Protein AF-A0A4Z1NFP9-F1 (afdb_monomer)

Radius of gyration: 49.6 Å; Cα contacts (8 Å, |Δi|>4): 115; chains: 1; bounding box: 66×111×112 Å

Organism: NCBI:txid86259

Sequence (232 aa):
MCGEHYIQNIVVATTMWGTIPSTSMEEALAREAELYTSKSFWGDMIKRGARYIRWDASSEDAQDIVEKCLTKSEAPPLAILLELTNGITQEETSAGQILTEQIRQRRESERAELEEEQEVNKALLIRKTDLEEQVNNAIMENQRQYEIARTAPPPTSYHERRQWEQGFGPVNVVDGYLQPVNFYPAQDERMRAQQVQVQSQNQGRHVLRRRRASGSDTGKKPWYEMTLRKWH

Mean predicted aligned error: 20.73 Å

Secondary structure (DSSP, 8-state):
---GGGGGG-EEEE--GGGS-GGGHHHHHHHHHHHHH-TTTTHHHHHTTPEEEE--S-HHHHHHHHHHHHT---PPPPHHHHHHHTT--TTTSHHHHHHHHHHHHHHHHHHHHHHHHHHHHHHHHHHHHHHHHHHHHHHHHHHHHHHHHHHSPPPSSHHHHHHHHHHT--EEEETTEEEE----HHHHHHHHHHHHHHHHHHHHHHHHHHHHHSSS---------S------

Nearest PDB structures (foldseek):
  3llu-assembly1_A  TM=4.961E-01  e=1.632E+00  Homo sapiens
  1lwd-assembly1_B  TM=4.368E-01  e=1.632E+00  Sus scrofa
  7pjn-assembly2_B  TM=4.303E-01  e=1.530E+00  Homo sapiens
  7pjn-assembly1_D-2  TM=4.748E-01  e=6.748E+00  Homo sapiens
  4xrx-assembly1_B  TM=4.722E-01  e=8.735E+00  Homo sapiens

Solvent-accessible surface area (backbone atoms only — not comparable to full-atom values): 13705 Å² total; per-residue (Å²): 104,51,52,76,88,44,36,50,76,40,73,49,72,49,67,68,61,85,75,58,54,81,93,47,44,67,60,52,51,52,50,50,51,46,38,57,64,32,65,91,56,40,15,51,45,40,76,57,48,20,42,79,47,82,40,76,82,55,73,67,59,55,50,53,52,49,51,65,54,60,72,53,82,74,74,71,77,39,43,57,57,51,38,46,74,72,69,43,52,71,63,72,25,80,60,26,41,57,53,47,49,55,54,48,54,51,53,50,51,54,48,51,52,51,53,51,52,51,53,52,50,52,55,50,49,54,54,48,52,56,49,51,51,52,51,52,52,51,51,52,52,51,52,51,53,50,53,51,62,70,71,51,77,79,63,88,45,71,67,53,39,56,51,41,56,75,74,69,43,59,65,44,76,59,96,87,40,86,39,73,57,86,83,54,75,79,57,49,54,56,50,51,49,50,50,52,52,52,48,49,53,50,49,50,53,52,51,55,54,47,55,68,63,72,72,67,81,90,82,81,85,85,67,87,69,80,83,87,82,70,92,126

Foldseek 3Di:
DQDLLQLLLAEAEDEDLVVDDPVCNVVVVVVVCCQCCPPVHCVVSVVSNYHYYYDYPDPVVVVVSVCVNVVCVPNDGGQQVVCVVVVHDNCRRPVNVVVVVVVVVVVVVVVVVVVVVVVVVVVVVVVVVVVVVVVVVVVVVVVVVVVCVVPDDQDPDPVSNVVCQVPPFDWDQDPNDTDGDDDDPVVVVVVVVVVVVVVVVVVVVVVVVVVVVPVDDDDDDDCPPDDDDDDD

Structure (mmCIF, N/CA/C/O backbone):
data_AF-A0A4Z1NFP9-F1
#
_entry.id   AF-A0A4Z1NFP9-F1
#
loop_
_atom_site.group_PDB
_atom_site.id
_atom_site.type_symbol
_atom_site.label_atom_id
_atom_site.label_alt_id
_atom_site.label_comp_id
_atom_site.label_asym_id
_atom_site.label_entity_id
_atom_site.label_seq_id
_atom_site.pdbx_PDB_ins_code
_atom_site.Cartn_x
_atom_site.Cartn_y
_atom_site.Cartn_z
_atom_site.occupancy
_atom_site.B_iso_or_equiv
_atom_site.auth_seq_id
_atom_site.auth_comp_id
_atom_site.auth_asym_id
_atom_site.auth_atom_id
_atom_site.pdbx_PDB_model_num
ATOM 1 N N . MET A 1 1 ? 0.296 -8.843 -14.924 1.00 55.94 1 MET A N 1
ATOM 2 C CA . MET A 1 1 ? -0.762 -8.468 -15.893 1.00 55.94 1 MET A CA 1
ATOM 3 C C . MET A 1 1 ? -0.551 -9.070 -17.281 1.00 55.94 1 MET A C 1
ATOM 5 O O . MET A 1 1 ? -1.492 -9.663 -17.787 1.00 55.94 1 MET A O 1
ATOM 9 N N . CYS A 1 2 ? 0.634 -8.963 -17.898 1.00 65.69 2 CYS A N 1
ATOM 10 C CA . CYS A 1 2 ? 0.847 -9.477 -19.264 1.00 65.69 2 CYS A CA 1
ATOM 11 C C . CYS A 1 2 ? 1.306 -10.949 -19.326 1.00 65.69 2 CYS A C 1
ATOM 13 O O . CYS A 1 2 ? 1.038 -11.614 -20.320 1.00 65.69 2 CYS A O 1
ATOM 15 N N . GLY A 1 3 ? 1.914 -11.464 -18.249 1.00 70.00 3 GLY A N 1
ATOM 16 C CA . GLY A 1 3 ? 2.526 -12.800 -18.191 1.00 70.00 3 GLY A CA 1
ATOM 17 C C . GLY A 1 3 ? 3.979 -12.800 -18.683 1.00 70.00 3 GLY A C 1
ATOM 18 O O . GLY A 1 3 ? 4.401 -11.883 -19.388 1.00 70.00 3 GLY A O 1
ATOM 19 N N . GLU A 1 4 ? 4.768 -13.797 -18.271 1.00 73.88 4 GLU A N 1
ATOM 20 C CA . GLU A 1 4 ? 6.207 -13.863 -18.591 1.00 73.88 4 GLU A CA 1
ATOM 21 C C . GLU A 1 4 ? 6.472 -14.059 -20.091 1.00 73.88 4 GLU A C 1
ATOM 23 O O . GLU A 1 4 ? 7.434 -13.523 -20.637 1.00 73.88 4 GLU A O 1
ATOM 28 N N . HIS A 1 5 ? 5.570 -14.755 -20.782 1.00 74.38 5 HIS A N 1
ATOM 29 C CA . HIS A 1 5 ? 5.615 -15.020 -22.223 1.00 74.38 5 HIS A CA 1
ATOM 30 C C . HIS A 1 5 ? 5.501 -13.755 -23.086 1.00 74.38 5 HIS A C 1
ATOM 32 O O . HIS A 1 5 ? 5.851 -13.779 -24.267 1.00 74.38 5 HIS A O 1
ATOM 38 N N . TYR A 1 6 ? 5.041 -12.642 -22.508 1.00 77.19 6 TYR A N 1
ATOM 39 C CA . TYR A 1 6 ? 4.951 -11.355 -23.193 1.00 77.19 6 TYR A CA 1
ATOM 40 C C . TYR A 1 6 ? 6.270 -10.565 -23.155 1.00 77.19 6 TYR A C 1
ATOM 42 O O . TYR A 1 6 ? 6.463 -9.661 -23.965 1.00 77.19 6 TYR A O 1
ATOM 50 N N . ILE A 1 7 ? 7.202 -10.905 -22.254 1.00 83.12 7 ILE A N 1
ATOM 51 C CA . ILE A 1 7 ? 8.432 -10.125 -22.024 1.00 83.12 7 ILE A CA 1
ATOM 52 C C . ILE A 1 7 ? 9.292 -10.025 -23.290 1.00 83.12 7 ILE A C 1
ATOM 54 O O . ILE A 1 7 ? 9.827 -8.961 -23.591 1.00 83.12 7 ILE A O 1
ATOM 58 N N . GLN A 1 8 ? 9.341 -11.085 -24.096 1.00 81.88 8 GLN A N 1
ATOM 59 C CA . GLN A 1 8 ? 10.043 -11.091 -25.382 1.00 81.88 8 GLN A CA 1
ATOM 60 C C . GLN A 1 8 ? 9.540 -10.029 -26.376 1.00 81.88 8 GLN A C 1
ATOM 62 O O . GLN A 1 8 ? 10.268 -9.643 -27.288 1.00 81.88 8 GLN A O 1
ATOM 67 N N . ASN A 1 9 ? 8.307 -9.540 -26.228 1.00 80.12 9 ASN A N 1
ATOM 68 C CA . ASN A 1 9 ? 7.719 -8.523 -27.104 1.00 80.12 9 ASN A CA 1
ATOM 69 C C . ASN A 1 9 ? 7.916 -7.096 -26.580 1.00 80.12 9 ASN A C 1
ATOM 71 O O . ASN A 1 9 ? 7.478 -6.145 -27.220 1.00 80.12 9 ASN A O 1
ATOM 75 N N . ILE A 1 10 ? 8.595 -6.933 -25.444 1.00 83.19 10 ILE A N 1
ATOM 76 C CA . ILE A 1 10 ? 8.872 -5.628 -24.854 1.00 83.19 10 ILE A CA 1
ATOM 77 C C . ILE A 1 10 ? 10.164 -5.059 -25.448 1.00 83.19 10 ILE A C 1
ATOM 79 O O . ILE A 1 10 ? 11.192 -5.737 -25.545 1.00 83.19 10 ILE A O 1
ATOM 83 N N . VAL A 1 11 ? 10.107 -3.784 -25.828 1.00 85.75 11 VAL A N 1
ATOM 84 C CA . VAL A 1 11 ? 11.278 -2.968 -26.156 1.00 85.75 11 VAL A CA 1
ATOM 85 C C . VAL A 1 11 ? 11.373 -1.862 -25.116 1.00 85.75 11 VAL A C 1
ATOM 87 O O . VAL A 1 11 ? 10.423 -1.109 -24.916 1.00 85.75 11 VAL A O 1
ATOM 90 N N . VAL A 1 12 ? 12.517 -1.782 -24.450 1.00 87.75 12 VAL A N 1
ATOM 91 C CA . VAL A 1 12 ? 12.848 -0.717 -23.510 1.00 87.75 12 VAL A CA 1
ATOM 92 C C . VAL A 1 12 ? 13.774 0.255 -24.223 1.00 87.75 12 VAL A C 1
ATOM 94 O O . VAL A 1 12 ? 14.877 -0.120 -24.621 1.00 87.75 12 VAL A O 1
ATOM 97 N N . ALA A 1 13 ? 13.310 1.489 -24.396 1.00 86.81 13 ALA A N 1
ATOM 98 C CA . ALA A 1 13 ? 14.066 2.546 -25.045 1.00 86.81 13 ALA A CA 1
ATOM 99 C C . ALA A 1 13 ? 14.469 3.619 -24.029 1.00 86.81 13 ALA A C 1
ATOM 101 O O . ALA A 1 13 ? 13.624 4.122 -23.290 1.00 86.81 13 ALA A O 1
ATOM 102 N N . THR A 1 14 ? 15.747 3.991 -24.009 1.00 88.31 14 THR A N 1
ATOM 103 C CA . THR A 1 14 ? 16.212 5.203 -23.319 1.00 88.31 14 THR A CA 1
ATOM 104 C C . THR A 1 14 ? 16.284 6.348 -24.317 1.00 88.31 14 THR A C 1
ATOM 106 O O . THR A 1 14 ? 16.795 6.186 -25.421 1.00 88.31 14 THR A O 1
ATOM 109 N N . THR A 1 15 ? 15.767 7.513 -23.942 1.00 85.75 15 THR A N 1
ATOM 110 C CA . THR A 1 15 ? 15.604 8.667 -24.836 1.00 85.75 15 THR A CA 1
ATOM 111 C C . THR A 1 1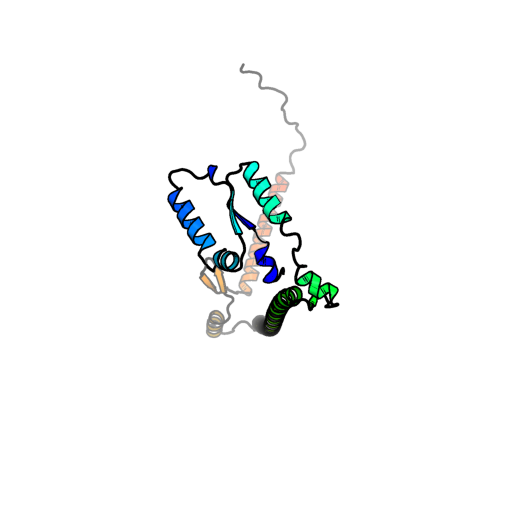5 ? 16.392 9.876 -24.329 1.00 85.75 15 THR A C 1
ATOM 113 O O . THR A 1 15 ? 16.909 9.852 -23.216 1.00 85.75 15 THR A O 1
ATOM 116 N N . MET A 1 16 ? 16.424 10.968 -25.102 1.00 83.12 16 MET A N 1
ATOM 117 C CA . MET A 1 16 ? 17.015 12.262 -24.697 1.00 83.12 16 MET A CA 1
ATOM 118 C C . MET A 1 16 ? 18.535 12.232 -24.454 1.00 83.12 16 MET A C 1
ATOM 120 O O . MET A 1 16 ? 19.088 13.092 -23.778 1.00 83.12 16 MET A O 1
ATOM 124 N N . TRP A 1 17 ? 19.252 11.294 -25.067 1.00 87.06 17 TRP A N 1
ATOM 125 C CA . TRP A 1 17 ? 20.712 11.206 -24.954 1.00 87.06 17 TRP A CA 1
ATOM 126 C C . TRP A 1 17 ? 21.447 12.453 -25.453 1.00 87.06 17 TRP A C 1
ATOM 128 O O . TRP A 1 17 ? 22.482 12.817 -24.905 1.00 87.06 17 TRP A O 1
ATOM 138 N N . GLY A 1 18 ? 20.871 13.155 -26.432 1.00 81.81 18 GLY A N 1
ATOM 139 C CA . GLY A 1 18 ? 21.394 14.428 -26.928 1.00 81.81 18 GLY A CA 1
ATOM 140 C C . GLY A 1 18 ? 21.241 15.609 -25.960 1.00 81.81 18 GLY A C 1
ATOM 141 O O . GLY A 1 18 ? 21.822 16.660 -26.211 1.00 81.81 18 GLY A O 1
ATOM 142 N N . THR A 1 19 ? 20.482 15.474 -24.863 1.00 84.81 19 THR A N 1
ATOM 143 C CA . THR A 1 19 ? 20.318 16.546 -23.861 1.00 84.81 19 THR A CA 1
ATOM 144 C C . THR A 1 19 ? 21.286 16.420 -22.686 1.00 84.81 19 THR A C 1
ATOM 146 O O . THR A 1 19 ? 21.251 17.249 -21.778 1.00 84.81 19 THR A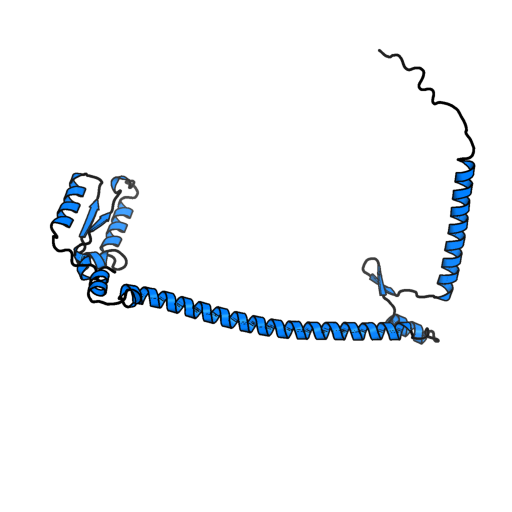 O 1
ATOM 149 N N . ILE A 1 20 ? 22.119 15.377 -22.661 1.00 86.31 20 ILE A N 1
ATOM 150 C CA . ILE A 1 20 ? 23.044 15.107 -21.560 1.00 86.31 20 ILE A CA 1
ATOM 151 C C . ILE A 1 20 ? 24.309 15.959 -21.753 1.00 86.31 20 ILE A C 1
ATOM 153 O O . ILE A 1 20 ? 24.968 15.840 -22.788 1.00 86.31 20 ILE A O 1
ATOM 157 N N . PRO A 1 21 ? 24.684 16.813 -20.782 1.00 88.88 21 PRO A N 1
ATOM 158 C CA . PRO A 1 21 ? 25.925 17.576 -20.860 1.00 88.88 21 PRO A CA 1
ATOM 159 C C . PRO A 1 21 ? 27.147 16.655 -20.919 1.00 88.88 21 PRO A C 1
ATOM 161 O O . PRO A 1 21 ? 27.220 15.671 -20.181 1.00 88.88 21 PRO A O 1
ATOM 164 N N . SER A 1 22 ? 28.163 17.015 -21.711 1.00 86.56 22 SER A N 1
ATOM 165 C CA . SER A 1 22 ? 29.394 16.217 -21.847 1.00 86.56 22 SER A CA 1
ATOM 166 C C . SER A 1 22 ? 30.109 15.968 -20.513 1.00 86.56 22 SER A C 1
ATOM 168 O O . SER A 1 22 ? 30.760 14.942 -20.348 1.00 86.56 22 SER A O 1
ATOM 170 N N . THR A 1 23 ? 29.952 16.872 -19.541 1.00 88.38 23 THR A N 1
ATOM 171 C CA . THR A 1 23 ? 30.501 16.754 -18.179 1.00 88.38 23 THR A CA 1
ATOM 172 C C . THR A 1 23 ? 29.868 15.635 -17.350 1.00 88.38 23 THR A C 1
ATOM 174 O O . THR A 1 23 ? 30.450 15.226 -16.353 1.00 88.38 23 THR A O 1
ATOM 177 N N . SER A 1 24 ? 28.688 15.150 -17.740 1.00 88.69 24 SER A N 1
ATOM 178 C CA . SER A 1 24 ? 27.906 14.137 -17.015 1.00 88.69 24 SER A CA 1
ATOM 179 C C . SER A 1 24 ? 27.677 12.867 -17.842 1.00 88.69 24 SER A C 1
ATOM 181 O O . SER A 1 24 ? 26.936 11.979 -17.425 1.00 88.69 24 SER A O 1
ATOM 183 N N . MET A 1 25 ? 28.316 12.761 -19.012 1.00 89.56 25 MET A N 1
ATOM 184 C CA . MET A 1 25 ? 28.139 11.629 -19.923 1.00 89.56 25 MET A CA 1
ATOM 185 C C . MET A 1 25 ? 28.615 10.308 -19.304 1.00 89.56 25 MET A C 1
ATOM 187 O O . MET A 1 25 ? 27.977 9.276 -19.481 1.00 89.56 25 MET A O 1
ATOM 191 N N . GLU A 1 26 ? 29.705 10.336 -18.535 1.00 91.75 26 GLU A N 1
ATOM 192 C CA . GLU A 1 26 ? 30.240 9.145 -17.866 1.00 91.75 26 GLU A CA 1
ATOM 193 C C . GLU A 1 26 ? 29.269 8.590 -16.809 1.00 91.75 26 GLU A C 1
ATOM 195 O O . GLU A 1 26 ? 29.013 7.388 -16.767 1.00 91.75 26 GLU A O 1
ATOM 200 N N . GLU A 1 27 ? 28.638 9.466 -16.021 1.00 91.50 27 GLU A N 1
ATOM 201 C CA . GLU A 1 27 ? 27.617 9.076 -15.041 1.00 91.50 27 GLU A CA 1
ATOM 202 C C . GLU A 1 27 ? 26.355 8.527 -15.724 1.00 91.50 27 GLU A C 1
ATOM 204 O O . GLU A 1 27 ? 25.760 7.553 -15.257 1.00 91.50 27 GLU A O 1
ATOM 209 N N . ALA A 1 28 ? 25.958 9.114 -16.857 1.00 89.00 28 ALA A N 1
ATOM 210 C CA . ALA A 1 28 ? 24.831 8.627 -17.645 1.00 89.00 28 ALA A CA 1
ATOM 211 C C . ALA A 1 28 ? 25.081 7.219 -18.212 1.00 89.00 28 ALA A C 1
ATOM 213 O O . ALA A 1 28 ? 24.194 6.369 -18.145 1.00 89.00 28 ALA A O 1
ATOM 214 N N . LEU A 1 29 ? 26.293 6.948 -18.710 1.00 91.25 29 LEU A N 1
ATOM 215 C CA . LEU A 1 29 ? 26.693 5.619 -19.183 1.00 91.25 29 LEU A CA 1
ATOM 216 C C . LEU A 1 29 ? 26.739 4.596 -18.041 1.00 91.25 29 LEU A C 1
ATOM 218 O O . LEU A 1 29 ? 26.288 3.464 -18.209 1.00 91.25 29 LEU A O 1
ATOM 222 N N . ALA A 1 30 ? 27.236 4.991 -16.865 1.00 91.88 30 ALA A N 1
ATOM 223 C CA . ALA A 1 30 ? 27.243 4.125 -15.690 1.00 91.88 30 ALA A CA 1
ATOM 224 C C . ALA A 1 30 ? 25.817 3.760 -15.241 1.00 91.88 30 ALA A C 1
ATOM 226 O O . ALA A 1 30 ? 25.529 2.589 -14.989 1.00 91.88 30 ALA A O 1
ATOM 227 N N . ARG A 1 31 ? 24.902 4.739 -15.210 1.00 91.56 31 ARG A N 1
ATOM 228 C CA . ARG A 1 31 ? 23.481 4.496 -14.911 1.00 91.56 31 ARG A CA 1
ATOM 229 C C . ARG A 1 31 ? 22.809 3.610 -15.948 1.00 91.56 31 ARG A C 1
ATOM 231 O O . ARG A 1 31 ? 22.044 2.724 -15.593 1.00 91.56 31 ARG A O 1
ATOM 238 N N . GLU A 1 32 ? 23.081 3.823 -17.227 1.00 93.12 32 GLU A N 1
ATOM 239 C CA . GLU A 1 32 ? 22.551 2.965 -18.286 1.00 93.12 32 GLU A CA 1
ATOM 240 C C . GLU A 1 32 ? 23.003 1.516 -18.119 1.00 93.12 32 GLU A C 1
ATOM 242 O O . GLU A 1 32 ? 22.170 0.609 -18.168 1.00 93.12 32 GLU A O 1
ATOM 247 N N . ALA A 1 33 ? 24.293 1.305 -17.850 1.00 91.50 33 ALA A N 1
ATOM 248 C CA . ALA A 1 33 ? 24.831 -0.013 -17.548 1.00 91.50 33 ALA A CA 1
ATOM 249 C C . ALA A 1 33 ? 24.114 -0.654 -16.357 1.00 91.50 33 ALA A C 1
ATOM 251 O O . ALA A 1 33 ? 23.722 -1.819 -16.426 1.00 91.50 33 ALA A O 1
ATOM 252 N N . GLU A 1 34 ? 23.871 0.100 -15.288 1.00 92.94 34 GLU A N 1
ATOM 253 C CA . GLU A 1 34 ? 23.101 -0.377 -14.140 1.00 92.94 34 GLU A CA 1
ATOM 254 C C . GLU A 1 34 ? 21.671 -0.786 -14.533 1.00 92.94 34 GLU A C 1
ATOM 256 O O . GLU A 1 34 ? 21.204 -1.860 -14.142 1.00 92.94 34 GLU A O 1
ATOM 261 N N . LEU A 1 35 ? 20.996 0.016 -15.363 1.00 90.88 35 LEU A N 1
ATOM 262 C CA . LEU A 1 35 ? 19.614 -0.221 -15.778 1.00 90.88 35 LEU A CA 1
ATOM 263 C C . LEU A 1 35 ? 19.442 -1.544 -16.536 1.00 90.88 35 LEU A C 1
ATOM 265 O O . LEU A 1 35 ? 18.495 -2.281 -16.249 1.00 90.88 35 LEU A O 1
ATOM 269 N N . TYR A 1 36 ? 20.346 -1.883 -17.464 1.00 89.62 36 TYR A N 1
ATOM 270 C CA . TYR A 1 36 ? 20.234 -3.130 -18.233 1.00 89.62 36 TYR A CA 1
ATOM 271 C C . TYR A 1 36 ? 20.943 -4.341 -17.606 1.00 89.62 36 TYR A C 1
ATOM 273 O O . TYR A 1 36 ? 20.706 -5.469 -18.039 1.00 89.62 36 TYR A O 1
ATOM 281 N N . THR A 1 37 ? 21.798 -4.160 -16.594 1.00 87.94 37 THR A N 1
ATOM 282 C CA . THR A 1 37 ? 22.484 -5.281 -15.916 1.00 87.94 37 THR A CA 1
ATOM 283 C C . THR A 1 37 ? 21.817 -5.692 -14.607 1.00 87.94 37 THR A C 1
ATOM 285 O O . THR A 1 37 ? 21.794 -6.886 -14.275 1.00 87.94 37 THR A O 1
ATOM 288 N N . SER A 1 38 ? 21.247 -4.740 -13.865 1.00 90.62 38 SER A N 1
ATOM 289 C CA . SER A 1 38 ? 20.659 -5.002 -12.555 1.00 90.62 38 SER A CA 1
ATOM 290 C C . SER A 1 38 ? 19.331 -5.740 -12.663 1.00 90.62 38 SER A C 1
ATOM 292 O O . SER A 1 38 ? 18.426 -5.351 -13.406 1.00 90.62 38 SER A O 1
ATOM 294 N N . LYS A 1 39 ? 19.171 -6.778 -11.836 1.00 84.50 39 LYS A N 1
ATOM 295 C CA . LYS A 1 39 ? 17.903 -7.509 -11.704 1.00 84.50 39 LYS A CA 1
ATOM 296 C C . LYS A 1 39 ? 16.768 -6.645 -11.148 1.00 84.50 39 LYS A C 1
ATOM 298 O O . LYS A 1 39 ? 15.619 -6.954 -11.426 1.00 84.50 39 LYS A O 1
ATOM 303 N N . SER A 1 40 ? 17.075 -5.601 -10.373 1.00 85.06 40 SER A N 1
ATOM 304 C CA . SER A 1 40 ? 16.060 -4.695 -9.817 1.00 85.06 40 SER A CA 1
ATOM 305 C C . SER A 1 40 ? 15.480 -3.731 -10.855 1.00 85.06 40 SER A C 1
ATOM 307 O O . SER A 1 40 ? 14.434 -3.140 -10.606 1.00 85.06 40 SER A O 1
ATOM 309 N N . PHE A 1 41 ? 16.160 -3.561 -11.993 1.00 88.44 41 PHE A N 1
ATOM 310 C CA . PHE A 1 41 ? 15.737 -2.698 -13.093 1.00 88.44 41 PHE A CA 1
ATOM 311 C C . PHE A 1 41 ? 15.310 -3.550 -14.296 1.00 88.44 41 PHE A C 1
ATOM 313 O O . PHE A 1 41 ? 14.392 -4.362 -14.190 1.00 88.44 41 PHE A O 1
ATOM 320 N N . TRP A 1 42 ? 15.948 -3.383 -15.455 1.00 90.69 42 TRP A N 1
ATOM 321 C CA . TRP A 1 42 ? 15.574 -4.075 -16.688 1.00 90.69 42 TRP A CA 1
ATOM 322 C C . TRP A 1 42 ? 16.390 -5.337 -16.931 1.00 90.69 42 TRP A C 1
ATOM 324 O O . TRP A 1 42 ? 16.065 -6.095 -17.839 1.00 90.69 42 TRP A O 1
ATOM 334 N N . GLY A 1 43 ? 17.417 -5.613 -16.126 1.00 88.75 43 GLY A N 1
ATOM 335 C CA . GLY A 1 43 ? 18.296 -6.759 -16.340 1.00 88.75 43 GLY A CA 1
ATOM 336 C C . GLY A 1 43 ? 17.571 -8.103 -16.316 1.00 88.75 43 GLY A C 1
ATOM 337 O O . GLY A 1 43 ? 17.899 -8.975 -17.118 1.00 88.75 43 GLY A O 1
ATOM 338 N N . ASP A 1 44 ? 16.561 -8.285 -15.457 1.00 89.25 44 ASP A N 1
ATOM 339 C CA . ASP A 1 44 ? 15.741 -9.509 -15.481 1.00 89.25 44 ASP A CA 1
ATOM 340 C C . ASP A 1 44 ? 14.862 -9.582 -16.740 1.00 89.25 44 ASP A C 1
ATOM 342 O O . ASP A 1 44 ? 14.756 -10.626 -17.380 1.00 89.25 44 ASP A O 1
ATOM 346 N N . MET A 1 45 ? 14.303 -8.444 -17.155 1.00 87.44 45 MET A N 1
ATOM 347 C CA . MET A 1 45 ? 13.458 -8.332 -18.342 1.00 87.44 45 MET A CA 1
ATOM 348 C C . MET A 1 45 ? 14.245 -8.623 -19.631 1.00 87.44 45 MET A C 1
ATOM 350 O O . MET A 1 45 ? 13.796 -9.388 -20.484 1.00 87.44 45 MET A O 1
ATOM 354 N N . ILE A 1 46 ? 15.452 -8.066 -19.747 1.00 88.81 46 ILE A N 1
ATOM 355 C CA . ILE A 1 46 ? 16.348 -8.245 -20.893 1.00 88.81 46 ILE A CA 1
ATOM 356 C C . ILE A 1 46 ? 16.844 -9.690 -20.969 1.00 88.81 46 ILE A C 1
ATOM 358 O O . ILE A 1 46 ? 16.828 -10.293 -22.040 1.00 88.81 46 ILE A O 1
ATOM 362 N N . LYS A 1 47 ? 17.197 -10.300 -19.828 1.00 88.81 47 LYS A N 1
ATOM 363 C CA . LYS A 1 47 ? 17.557 -11.730 -19.761 1.00 88.81 47 LYS A CA 1
ATOM 364 C C . LYS A 1 47 ? 16.441 -12.650 -20.253 1.00 88.81 47 LYS A C 1
ATOM 366 O O . LYS A 1 47 ? 16.728 -13.703 -20.811 1.00 88.81 47 LYS A O 1
ATOM 371 N N . ARG A 1 48 ? 15.184 -12.247 -20.065 1.00 86.06 48 ARG A N 1
ATOM 372 C CA . ARG A 1 48 ? 13.985 -12.970 -20.515 1.00 86.06 48 ARG A CA 1
ATOM 373 C C . ARG A 1 48 ? 13.559 -12.620 -21.949 1.00 86.06 48 ARG A C 1
ATOM 375 O O . ARG A 1 48 ? 12.484 -13.025 -22.381 1.00 86.06 48 ARG A O 1
ATOM 382 N N . GLY A 1 49 ? 14.393 -11.896 -22.698 1.00 85.38 49 GLY A N 1
ATOM 383 C CA . GLY A 1 49 ? 14.212 -11.657 -24.131 1.00 85.38 49 GLY A CA 1
ATOM 384 C C . GLY A 1 49 ? 13.636 -10.291 -24.501 1.00 85.38 49 GLY A C 1
ATOM 385 O O . GLY A 1 49 ? 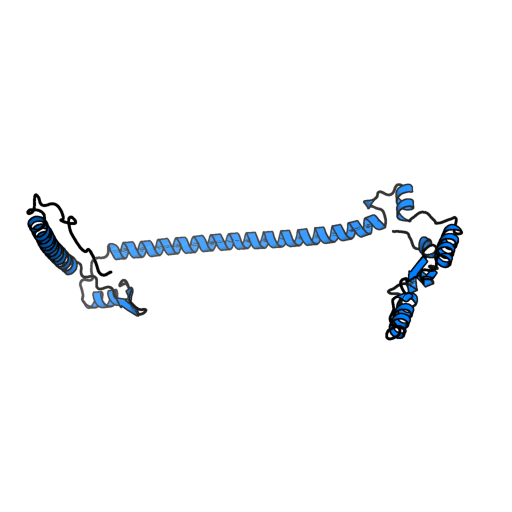13.411 -10.050 -25.690 1.00 85.38 49 GLY A O 1
ATOM 386 N N . ALA A 1 50 ? 13.412 -9.391 -23.537 1.00 87.44 50 ALA A N 1
ATOM 387 C CA . ALA A 1 50 ? 13.132 -7.999 -23.876 1.00 87.44 50 ALA A CA 1
ATOM 388 C C . ALA A 1 50 ? 14.358 -7.348 -24.515 1.00 87.44 50 ALA A C 1
ATOM 390 O O . ALA A 1 50 ? 15.505 -7.668 -24.195 1.00 87.44 50 ALA A O 1
ATOM 391 N N . ARG A 1 51 ? 14.117 -6.411 -25.427 1.00 85.75 51 ARG A N 1
ATOM 392 C CA . ARG A 1 51 ? 15.193 -5.704 -26.123 1.00 85.75 51 ARG A CA 1
ATOM 393 C C . ARG A 1 51 ? 15.435 -4.353 -25.487 1.00 85.75 51 ARG A C 1
ATOM 395 O O . ARG A 1 51 ? 14.489 -3.641 -25.169 1.00 85.75 51 ARG A O 1
ATOM 402 N N . TYR A 1 52 ? 16.704 -4.003 -25.365 1.00 87.88 52 TYR A N 1
ATOM 403 C CA . TYR A 1 52 ? 17.135 -2.677 -24.961 1.00 87.88 52 TYR A CA 1
ATOM 404 C C . TYR A 1 52 ? 17.619 -1.896 -26.181 1.00 87.88 52 TY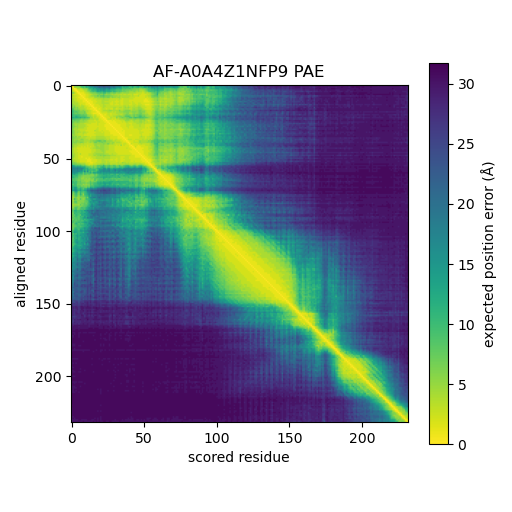R A C 1
ATOM 406 O O . TYR A 1 52 ? 18.350 -2.445 -27.007 1.00 87.88 52 TYR A O 1
ATOM 414 N N . ILE A 1 53 ? 17.211 -0.633 -26.296 1.00 85.56 53 ILE A N 1
ATOM 415 C CA . ILE A 1 53 ? 17.685 0.275 -27.337 1.00 85.56 53 ILE A CA 1
ATOM 416 C C . ILE A 1 53 ? 17.937 1.672 -26.776 1.00 85.56 53 ILE A C 1
ATOM 418 O O . ILE A 1 53 ? 17.202 2.176 -25.927 1.00 85.56 53 ILE A O 1
ATOM 422 N N . ARG A 1 54 ? 18.981 2.311 -27.295 1.00 86.25 54 ARG A N 1
ATOM 423 C CA . ARG A 1 54 ? 19.217 3.736 -27.119 1.00 86.25 54 ARG A CA 1
ATOM 424 C C . ARG A 1 54 ? 18.544 4.483 -28.268 1.00 86.25 54 ARG A C 1
ATOM 426 O O . ARG A 1 54 ? 18.871 4.212 -29.415 1.00 86.25 54 ARG A O 1
ATOM 433 N N . TRP A 1 55 ? 17.621 5.393 -27.972 1.00 80.94 55 TRP A N 1
ATOM 434 C CA . TRP A 1 55 ? 16.969 6.232 -28.977 1.00 80.94 55 TRP A CA 1
ATOM 435 C C . TRP A 1 55 ? 17.511 7.661 -28.913 1.00 80.94 55 TRP A C 1
ATOM 437 O O . TRP A 1 55 ? 17.390 8.352 -27.896 1.00 80.94 55 TRP A O 1
ATOM 447 N N . ASP A 1 56 ? 18.113 8.105 -30.011 1.00 73.50 56 ASP A N 1
ATOM 448 C CA . ASP A 1 56 ? 18.779 9.402 -30.163 1.00 73.50 56 ASP A CA 1
ATOM 449 C C . ASP A 1 56 ? 17.951 10.420 -30.974 1.00 73.50 56 ASP A C 1
ATOM 451 O O . ASP A 1 56 ? 18.460 11.468 -31.366 1.00 73.50 56 ASP A O 1
ATOM 455 N N . ALA A 1 57 ? 16.647 10.154 -31.130 1.00 66.19 57 ALA A N 1
ATOM 456 C CA . ALA A 1 57 ? 15.668 10.991 -31.826 1.00 66.19 57 ALA A CA 1
ATOM 457 C C . ALA A 1 57 ? 15.822 11.080 -33.358 1.00 66.19 57 ALA A C 1
ATOM 459 O O . ALA A 1 57 ? 15.191 11.940 -33.979 1.00 66.19 57 ALA A O 1
ATOM 460 N N . SER A 1 58 ? 16.574 10.172 -33.991 1.00 63.94 58 SER A N 1
ATOM 461 C CA . SER A 1 58 ? 16.503 9.988 -35.444 1.00 63.94 58 SER A CA 1
ATOM 462 C C . SER A 1 58 ? 15.170 9.318 -35.853 1.00 63.94 58 SER A C 1
ATOM 464 O O . SER A 1 58 ? 14.625 8.463 -35.143 1.00 63.94 58 SER A O 1
ATOM 466 N N . SER A 1 59 ? 14.596 9.732 -36.992 1.00 58.72 59 SER A N 1
ATOM 467 C CA . SER A 1 59 ? 13.341 9.158 -37.517 1.00 58.72 59 SER A CA 1
ATOM 468 C C . SER A 1 59 ? 13.534 7.759 -38.114 1.00 58.72 59 SER A C 1
ATOM 470 O O . SER A 1 59 ? 12.564 7.005 -38.199 1.00 58.72 59 SER A O 1
ATOM 472 N N . GLU A 1 60 ? 14.758 7.420 -38.526 1.00 61.78 60 GLU A N 1
ATOM 473 C CA . GLU A 1 60 ? 15.113 6.103 -39.070 1.00 61.78 60 GLU A CA 1
ATOM 474 C C . GLU A 1 60 ? 15.078 5.043 -37.960 1.00 61.78 60 GLU A C 1
ATOM 476 O O . GLU A 1 60 ? 14.462 3.994 -38.135 1.00 61.78 60 GLU A O 1
ATOM 481 N N . ASP A 1 61 ? 15.568 5.367 -36.758 1.00 64.38 61 ASP A N 1
ATOM 482 C CA . ASP A 1 61 ? 15.549 4.442 -35.617 1.00 64.38 61 ASP A CA 1
ATOM 483 C C . ASP A 1 61 ? 14.138 4.157 -35.086 1.00 64.38 61 ASP A C 1
ATOM 485 O O . ASP A 1 61 ? 13.850 3.058 -34.606 1.00 64.38 61 ASP A O 1
ATOM 489 N N . ALA A 1 62 ? 13.223 5.126 -35.181 1.00 67.06 62 ALA A N 1
ATOM 490 C CA . ALA A 1 62 ? 11.837 4.938 -34.753 1.00 67.06 62 ALA A CA 1
ATOM 491 C C . ALA A 1 62 ? 11.082 3.957 -35.666 1.00 67.06 62 ALA A C 1
ATOM 493 O O . ALA A 1 62 ? 10.329 3.113 -35.172 1.00 67.06 62 ALA A O 1
ATOM 494 N N . GLN A 1 63 ? 11.299 4.040 -36.984 1.00 71.19 63 GLN A N 1
ATOM 495 C CA . GLN A 1 63 ? 10.733 3.086 -37.941 1.00 71.19 63 GLN A CA 1
ATOM 496 C C . GLN A 1 63 ? 11.313 1.689 -37.728 1.00 71.19 63 GLN A C 1
ATOM 498 O O . GLN A 1 63 ? 10.549 0.730 -37.668 1.00 71.19 63 GLN A O 1
ATOM 503 N N . ASP A 1 64 ? 12.618 1.594 -37.485 1.00 72.81 64 ASP A N 1
ATOM 504 C CA . ASP A 1 64 ? 13.307 0.341 -37.184 1.00 72.81 64 ASP A CA 1
ATOM 505 C C . ASP A 1 64 ? 12.748 -0.342 -35.923 1.00 72.81 64 ASP A C 1
ATOM 507 O O . ASP A 1 64 ? 12.547 -1.558 -35.896 1.00 72.81 64 ASP A O 1
ATOM 511 N N . ILE A 1 65 ? 12.456 0.424 -34.864 1.00 72.69 65 ILE A N 1
ATOM 512 C CA . ILE A 1 65 ? 11.822 -0.091 -33.639 1.00 72.69 65 ILE A CA 1
ATOM 513 C C . ILE A 1 65 ? 10.413 -0.612 -33.937 1.00 72.69 65 ILE A C 1
ATOM 515 O O . ILE A 1 65 ? 10.060 -1.710 -33.501 1.00 72.69 65 ILE A O 1
ATOM 519 N N . VAL A 1 66 ? 9.610 0.159 -34.674 1.00 75.06 66 VAL A N 1
ATOM 520 C CA . VAL A 1 66 ? 8.229 -0.207 -35.012 1.00 75.06 66 VAL A CA 1
ATOM 521 C C . VAL A 1 66 ? 8.200 -1.437 -35.917 1.00 75.06 66 VAL A C 1
ATOM 523 O O . VAL A 1 66 ? 7.474 -2.381 -35.618 1.00 75.06 66 VAL A O 1
ATOM 526 N N . GLU A 1 67 ? 9.028 -1.494 -36.957 1.00 74.06 67 GLU A N 1
ATOM 527 C CA . GLU A 1 67 ? 9.145 -2.649 -37.851 1.00 74.06 67 GLU A CA 1
ATOM 528 C C . GLU A 1 67 ? 9.564 -3.904 -37.078 1.00 74.06 67 GLU A C 1
ATOM 530 O O . GLU A 1 67 ? 8.959 -4.968 -37.223 1.00 74.06 67 GLU A O 1
ATOM 535 N N . LYS A 1 68 ? 10.523 -3.772 -36.157 1.00 68.06 68 LYS A N 1
ATOM 536 C CA . LYS A 1 68 ? 10.955 -4.852 -35.256 1.00 68.06 68 LYS A CA 1
ATOM 537 C C . LYS A 1 68 ? 9.882 -5.281 -34.252 1.00 68.06 68 LYS A C 1
ATOM 539 O O . LYS A 1 68 ? 9.986 -6.389 -33.716 1.00 68.06 68 LYS A O 1
ATOM 544 N N . CYS A 1 69 ? 8.917 -4.425 -33.926 1.00 67.50 69 CYS A N 1
ATOM 545 C CA . CYS A 1 69 ? 7.763 -4.762 -33.089 1.00 67.50 69 CYS A CA 1
ATOM 546 C C . CYS A 1 69 ? 6.644 -5.420 -33.911 1.00 67.50 69 CYS A C 1
ATOM 548 O O . CYS A 1 69 ? 6.036 -6.375 -33.439 1.00 67.50 69 CYS A O 1
ATOM 550 N N . LEU A 1 70 ? 6.413 -4.960 -35.143 1.00 70.06 70 LEU A N 1
ATOM 551 C CA . LEU A 1 70 ? 5.362 -5.451 -36.041 1.00 70.06 70 LEU A CA 1
ATOM 552 C C . LEU A 1 70 ? 5.714 -6.780 -36.726 1.00 70.06 70 LEU A C 1
ATOM 554 O O . LEU A 1 70 ? 4.826 -7.585 -36.988 1.00 70.06 70 LEU A O 1
ATOM 558 N N . THR A 1 71 ? 6.999 -7.056 -36.964 1.00 64.50 71 THR A N 1
ATOM 559 C CA . THR A 1 71 ? 7.472 -8.357 -37.484 1.00 64.50 71 THR A CA 1
ATOM 560 C C . THR A 1 71 ? 7.222 -9.514 -36.514 1.00 64.50 71 THR A C 1
ATOM 562 O O . THR A 1 71 ? 7.216 -10.674 -36.926 1.00 64.50 71 THR A O 1
ATOM 565 N N . LYS A 1 72 ? 6.940 -9.228 -35.237 1.00 63.69 72 LYS A N 1
ATOM 566 C CA . LYS A 1 72 ? 6.442 -10.212 -34.269 1.00 63.69 72 LYS A CA 1
ATOM 567 C C . LYS A 1 72 ? 4.923 -10.329 -34.398 1.00 63.69 72 LYS A C 1
ATOM 569 O O . LYS A 1 72 ? 4.178 -9.911 -33.520 1.00 63.69 72 LYS A O 1
ATOM 574 N N . SER A 1 73 ? 4.474 -10.910 -35.509 1.00 52.78 73 SER A N 1
ATOM 575 C CA . SER A 1 73 ? 3.054 -11.065 -35.874 1.00 52.78 73 SER A CA 1
ATOM 576 C C . SER A 1 73 ? 2.215 -11.921 -34.901 1.00 52.78 73 SER A C 1
ATOM 578 O O . SER A 1 73 ? 1.021 -12.099 -35.123 1.00 52.78 73 SER A O 1
ATOM 580 N N . GLU A 1 74 ? 2.791 -12.445 -33.820 1.00 61.38 74 GLU A N 1
ATOM 581 C CA . GLU A 1 74 ? 2.109 -13.317 -32.860 1.00 61.38 74 GLU A CA 1
ATOM 582 C C . GLU A 1 74 ? 2.416 -12.870 -31.427 1.00 61.38 74 GLU A C 1
ATOM 584 O O . GLU A 1 74 ? 2.995 -13.601 -30.623 1.00 61.38 74 GLU A O 1
ATOM 589 N N . ALA A 1 75 ? 2.062 -11.627 -31.090 1.00 62.91 75 ALA A N 1
ATOM 590 C CA . ALA A 1 75 ? 2.007 -11.245 -29.687 1.00 62.91 75 ALA A CA 1
ATOM 591 C C . ALA A 1 75 ? 0.942 -12.125 -29.005 1.00 62.91 75 ALA A C 1
ATOM 593 O O . ALA A 1 75 ? -0.230 -12.069 -29.391 1.00 62.91 75 ALA A O 1
ATOM 594 N N . PRO A 1 76 ? 1.316 -12.960 -28.022 1.00 68.50 76 PRO A N 1
ATOM 595 C CA . PRO A 1 76 ? 0.350 -13.807 -27.357 1.00 68.50 76 PRO A CA 1
ATOM 596 C C . PRO A 1 76 ? -0.649 -12.928 -26.593 1.00 68.50 76 PRO A C 1
ATOM 598 O O . PRO A 1 76 ? -0.274 -11.849 -26.113 1.00 68.50 76 PRO A O 1
ATOM 601 N N . PRO A 1 77 ? -1.910 -13.369 -26.456 1.00 71.38 77 PRO A N 1
ATOM 602 C CA . PRO A 1 77 ? -2.898 -12.629 -25.690 1.00 71.38 77 PRO A CA 1
ATOM 603 C C . PRO A 1 77 ? -2.395 -12.388 -24.260 1.00 71.38 77 PRO A C 1
ATOM 605 O O . PRO A 1 77 ? -1.693 -13.217 -23.669 1.00 71.38 77 PRO A O 1
ATOM 608 N N . LEU A 1 78 ? -2.737 -11.218 -23.712 1.00 78.44 78 LEU A N 1
ATOM 609 C CA . LEU A 1 78 ? -2.398 -10.854 -22.337 1.00 78.44 78 LEU A CA 1
ATOM 610 C C . LEU A 1 78 ? -2.942 -11.917 -21.379 1.00 78.44 78 LEU A C 1
ATOM 612 O O . LEU A 1 78 ? -4.072 -12.372 -21.550 1.00 78.44 78 LEU A O 1
ATOM 616 N N . ALA A 1 79 ? -2.177 -12.262 -20.342 1.00 77.00 79 ALA A N 1
ATOM 617 C CA . ALA A 1 79 ? -2.596 -13.257 -19.351 1.00 77.00 79 ALA A CA 1
ATOM 618 C C . ALA A 1 79 ? -3.990 -12.966 -18.761 1.00 77.00 79 ALA A C 1
ATOM 620 O O . ALA A 1 79 ? -4.817 -13.864 -18.677 1.00 77.00 79 ALA A O 1
ATOM 621 N N . ILE A 1 80 ? -4.295 -11.699 -18.454 1.00 78.38 80 ILE A N 1
ATOM 622 C CA . ILE A 1 80 ? -5.626 -11.313 -17.958 1.00 78.38 80 ILE A CA 1
ATOM 623 C C . ILE A 1 80 ? -6.739 -11.550 -18.990 1.00 78.38 80 ILE A C 1
ATOM 625 O O . ILE A 1 80 ? -7.839 -11.950 -18.629 1.00 78.38 80 ILE A O 1
ATOM 629 N N . LEU A 1 81 ? -6.464 -11.335 -20.280 1.00 77.31 81 LEU A N 1
ATOM 630 C CA . LEU A 1 81 ? -7.444 -11.578 -21.338 1.00 77.31 81 LEU A CA 1
ATOM 631 C C . LEU A 1 81 ? -7.681 -13.077 -21.519 1.00 77.31 81 LEU A C 1
ATOM 633 O O . LEU A 1 81 ? -8.830 -13.471 -21.649 1.00 77.31 81 LEU A O 1
ATOM 637 N N . LEU A 1 82 ? -6.625 -13.897 -21.455 1.00 81.19 82 LEU A N 1
ATOM 638 C CA . LEU A 1 82 ? -6.729 -15.360 -21.445 1.00 81.19 82 LEU A CA 1
ATOM 639 C C . LEU A 1 82 ? -7.619 -15.850 -20.296 1.00 81.19 82 LEU A C 1
ATOM 641 O O . LEU A 1 82 ? -8.539 -16.634 -20.524 1.00 81.19 82 LEU A O 1
ATOM 645 N N . GLU A 1 83 ? -7.374 -15.362 -19.079 1.00 80.81 83 GLU A N 1
ATOM 646 C CA . GLU A 1 83 ? -8.147 -15.714 -17.883 1.00 80.81 83 GLU A CA 1
ATOM 647 C C . GLU A 1 83 ? -9.630 -15.343 -18.043 1.00 80.81 83 GLU A C 1
ATOM 649 O O . GLU A 1 83 ? -10.500 -16.192 -17.849 1.00 80.81 83 GLU A O 1
ATOM 654 N N . LEU A 1 84 ? -9.920 -14.122 -18.505 1.00 82.50 84 LEU A N 1
ATOM 655 C CA . LEU A 1 84 ? -11.290 -13.667 -18.762 1.00 82.50 84 LEU A CA 1
ATOM 656 C C . LEU A 1 84 ? -11.976 -14.475 -19.876 1.00 82.50 84 LEU A C 1
ATOM 658 O O . LEU A 1 84 ? -13.136 -14.857 -19.733 1.00 82.50 84 LEU A O 1
ATOM 662 N N . THR A 1 85 ? -11.276 -14.783 -20.975 1.00 81.44 85 THR A N 1
ATOM 663 C CA . THR A 1 85 ? -11.834 -15.607 -22.066 1.00 81.44 85 THR A CA 1
ATOM 664 C C . THR A 1 85 ? -12.092 -17.052 -21.651 1.00 81.44 85 THR A C 1
ATOM 666 O O . THR A 1 85 ? -12.994 -17.685 -22.192 1.00 81.44 85 THR A O 1
ATOM 669 N N . ASN A 1 86 ? -11.350 -17.557 -20.663 1.00 81.62 86 ASN A N 1
ATOM 670 C CA . ASN A 1 86 ? -11.554 -18.880 -20.076 1.00 81.62 86 ASN A CA 1
ATOM 671 C C . ASN A 1 86 ? -12.684 -18.901 -19.027 1.00 81.62 86 ASN A C 1
ATOM 673 O O . ASN A 1 86 ? -12.903 -19.930 -18.391 1.00 81.62 86 ASN A O 1
ATOM 677 N N . GLY A 1 87 ? -13.410 -17.790 -18.852 1.00 78.62 87 GLY A N 1
ATOM 678 C CA . GLY A 1 87 ? -14.565 -17.693 -17.959 1.00 78.62 87 GLY A CA 1
ATOM 679 C C . GLY A 1 87 ? -14.220 -17.409 -16.497 1.00 78.62 87 GLY A C 1
ATOM 680 O O . GLY A 1 87 ? -15.098 -17.529 -15.647 1.00 78.62 87 GLY A O 1
ATOM 681 N N . ILE A 1 88 ? -12.974 -17.030 -16.192 1.00 81.81 88 ILE A N 1
ATOM 682 C CA . ILE A 1 88 ? -12.578 -16.601 -14.845 1.00 81.81 88 ILE A CA 1
ATOM 683 C C . ILE A 1 88 ? -13.159 -15.207 -14.596 1.00 81.81 88 ILE A C 1
ATOM 685 O O . ILE A 1 88 ? -13.062 -14.320 -15.450 1.00 81.81 88 ILE A O 1
ATOM 689 N N . THR A 1 89 ? -13.775 -15.000 -13.432 1.00 80.38 89 THR A N 1
ATOM 690 C CA . THR A 1 89 ? -14.309 -13.685 -13.065 1.00 80.38 89 THR A CA 1
ATOM 691 C C . THR A 1 89 ? -13.170 -12.688 -12.850 1.00 80.38 89 THR A C 1
ATOM 693 O O . THR A 1 89 ? -12.066 -13.061 -12.459 1.00 80.38 89 THR A O 1
ATOM 696 N N . GLN A 1 90 ? -13.413 -11.395 -13.093 1.00 74.69 90 GLN A N 1
ATOM 697 C CA . GLN A 1 90 ? -12.372 -10.363 -12.988 1.00 74.69 90 GLN A CA 1
ATOM 698 C C . GLN A 1 90 ? -11.662 -10.371 -11.622 1.00 74.69 90 GLN A C 1
ATOM 700 O O . GLN A 1 90 ? -10.453 -10.152 -11.558 1.00 74.69 90 GLN A O 1
ATOM 705 N N . GLU A 1 91 ? -12.400 -10.654 -10.551 1.00 73.62 91 GLU A N 1
ATOM 706 C CA . GLU A 1 91 ? -11.915 -10.711 -9.168 1.00 73.62 9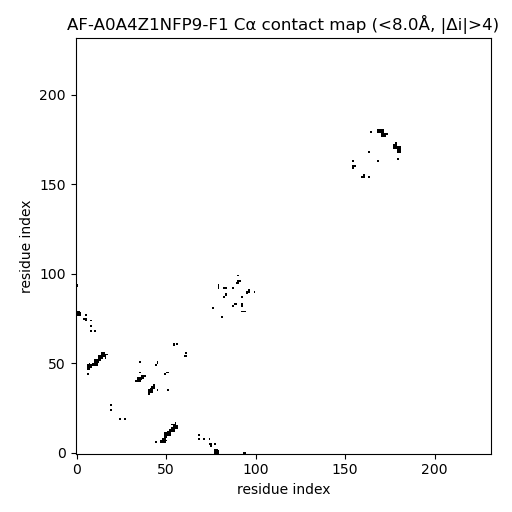1 GLU A CA 1
ATOM 707 C C . GLU A 1 91 ? -10.987 -11.914 -8.926 1.00 73.62 91 GLU A C 1
ATOM 709 O O . GLU A 1 91 ? -10.006 -11.804 -8.192 1.00 73.62 91 GLU A O 1
ATOM 714 N N . GLU A 1 92 ? -11.245 -13.034 -9.603 1.00 74.56 92 GLU A N 1
ATOM 715 C CA . GLU A 1 92 ? -10.492 -14.286 -9.477 1.00 74.56 92 GLU A CA 1
ATOM 716 C C . GLU A 1 92 ? -9.292 -14.382 -10.429 1.00 74.56 92 GLU A C 1
ATOM 718 O O . GLU A 1 92 ? -8.480 -15.297 -10.287 1.00 74.56 92 GLU A O 1
ATOM 723 N N . THR A 1 93 ? -9.147 -13.449 -11.379 1.00 81.62 93 THR A N 1
ATOM 724 C CA . THR A 1 93 ? -7.958 -13.362 -12.249 1.00 81.62 93 THR A CA 1
ATOM 725 C C . THR A 1 93 ? -6.678 -13.212 -11.423 1.00 81.62 93 THR A C 1
ATOM 727 O O . THR A 1 93 ? -6.706 -12.649 -10.331 1.00 81.62 93 THR A O 1
ATOM 730 N N . SER A 1 94 ? -5.517 -13.629 -11.937 1.00 76.94 94 SER A N 1
ATOM 731 C CA . SER A 1 94 ? -4.246 -13.507 -11.197 1.00 76.94 94 SER A CA 1
ATOM 732 C C . SER A 1 94 ? -3.944 -12.052 -10.808 1.00 76.94 94 SER A C 1
ATOM 734 O O . SER A 1 94 ? -3.390 -11.772 -9.746 1.00 76.94 94 SER A O 1
ATOM 736 N N . ALA A 1 95 ? -4.326 -11.096 -11.662 1.00 77.69 95 ALA A N 1
ATOM 737 C CA . ALA A 1 95 ? -4.239 -9.668 -11.355 1.00 77.69 95 ALA A CA 1
ATOM 738 C C . ALA A 1 95 ? -5.315 -9.219 -10.350 1.00 77.69 95 ALA A C 1
ATOM 740 O O . ALA A 1 95 ? -5.021 -8.426 -9.454 1.00 77.69 95 ALA A O 1
ATOM 741 N N . GLY A 1 96 ? -6.537 -9.741 -10.491 1.00 77.50 96 GLY A N 1
ATOM 742 C CA . GLY A 1 96 ? -7.660 -9.510 -9.588 1.00 77.50 96 GLY A CA 1
ATOM 743 C C . GLY A 1 96 ? -7.367 -9.971 -8.167 1.00 77.50 96 GLY A C 1
ATOM 744 O O . GLY A 1 96 ? -7.591 -9.206 -7.237 1.00 77.50 96 GLY A O 1
ATOM 745 N N . GLN A 1 97 ? -6.767 -11.147 -7.990 1.00 79.75 97 GLN A N 1
ATOM 746 C CA . GLN A 1 97 ? -6.405 -11.696 -6.684 1.00 79.75 97 GLN A CA 1
ATOM 747 C C . GLN A 1 97 ? -5.354 -10.848 -5.968 1.00 79.75 97 GLN A C 1
ATOM 749 O O . GLN A 1 97 ? -5.506 -10.568 -4.784 1.00 79.75 97 GLN A O 1
ATOM 754 N N . ILE A 1 98 ? -4.319 -10.383 -6.676 1.00 78.06 98 ILE A N 1
ATOM 755 C CA . ILE A 1 98 ? -3.295 -9.502 -6.089 1.00 78.06 98 ILE A CA 1
ATOM 756 C C . ILE A 1 98 ? -3.931 -8.195 -5.602 1.00 78.06 98 ILE A C 1
ATOM 758 O O . ILE A 1 98 ? -3.664 -7.752 -4.485 1.00 78.06 98 ILE A O 1
ATOM 762 N N . LEU A 1 99 ? -4.791 -7.589 -6.425 1.00 76.88 99 LEU A N 1
ATOM 763 C CA . LEU A 1 99 ? -5.493 -6.362 -6.056 1.00 76.88 99 LEU A CA 1
ATOM 764 C C . LEU A 1 99 ? -6.476 -6.604 -4.900 1.00 76.88 99 LEU A C 1
ATOM 766 O O . LEU A 1 99 ? -6.549 -5.809 -3.965 1.00 76.88 99 LEU A O 1
ATOM 770 N N . THR A 1 100 ? -7.201 -7.718 -4.947 1.00 78.12 100 THR A N 1
ATOM 771 C CA . THR A 1 100 ? -8.188 -8.108 -3.937 1.00 78.12 100 THR A CA 1
ATOM 772 C C . THR A 1 100 ? -7.517 -8.370 -2.601 1.00 78.12 100 THR A C 1
ATOM 774 O O . THR A 1 100 ? -8.026 -7.909 -1.588 1.00 78.12 100 THR A O 1
ATOM 777 N N . GLU A 1 101 ? -6.358 -9.024 -2.577 1.00 78.94 101 GLU A N 1
ATOM 778 C CA . GLU A 1 101 ? -5.623 -9.289 -1.342 1.00 78.94 101 GLU A CA 1
ATOM 779 C C . GLU A 1 101 ? -5.103 -7.995 -0.707 1.00 78.94 101 GLU A C 1
ATOM 781 O O . GLU A 1 101 ? -5.261 -7.798 0.495 1.00 78.94 101 GLU A O 1
ATOM 786 N N . GLN A 1 102 ? -4.582 -7.053 -1.501 1.00 76.25 102 GLN A N 1
ATOM 787 C CA . GLN A 1 102 ? -4.188 -5.736 -0.985 1.00 76.25 102 GLN A CA 1
ATOM 788 C C . GLN A 1 102 ? -5.381 -4.955 -0.419 1.00 76.25 102 GLN A C 1
ATOM 790 O O . GLN A 1 102 ? -5.289 -4.356 0.654 1.00 76.25 102 GLN A O 1
ATOM 795 N N . ILE A 1 103 ? -6.522 -4.982 -1.115 1.00 79.75 103 ILE A N 1
ATOM 796 C CA . ILE A 1 103 ? -7.764 -4.360 -0.640 1.00 79.75 103 ILE A CA 1
ATOM 797 C C . ILE A 1 103 ? -8.262 -5.059 0.633 1.00 79.75 103 ILE A C 1
ATOM 799 O O . ILE A 1 103 ? -8.737 -4.391 1.550 1.00 79.75 103 ILE A O 1
ATOM 803 N N . ARG A 1 104 ? -8.143 -6.387 0.710 1.00 81.38 104 ARG A N 1
ATOM 804 C CA . ARG A 1 104 ? -8.559 -7.200 1.857 1.00 81.38 104 ARG A CA 1
ATOM 805 C C . ARG A 1 104 ? -7.739 -6.861 3.095 1.00 81.38 104 ARG A C 1
ATOM 807 O O . ARG A 1 104 ? -8.329 -6.536 4.118 1.00 81.38 104 ARG A O 1
ATOM 814 N N . GLN A 1 105 ? -6.414 -6.843 2.971 1.00 85.06 105 GLN A N 1
ATOM 815 C CA . GLN A 1 105 ? -5.499 -6.487 4.058 1.00 85.06 105 GLN A CA 1
ATOM 816 C C . GLN A 1 105 ? -5.744 -5.067 4.563 1.00 85.06 105 GLN A C 1
ATOM 818 O O . GLN A 1 105 ? -5.830 -4.844 5.769 1.00 85.06 105 GLN A O 1
ATOM 823 N N . ARG A 1 106 ? -5.929 -4.104 3.649 1.00 83.88 106 ARG A N 1
ATOM 824 C CA . ARG A 1 106 ? -6.261 -2.730 4.035 1.00 83.88 106 ARG A CA 1
ATOM 825 C C . ARG A 1 106 ? -7.589 -2.663 4.795 1.00 83.88 106 ARG A C 1
ATOM 827 O O . ARG A 1 106 ? -7.636 -2.047 5.850 1.00 83.88 106 ARG A O 1
ATOM 834 N N . ARG A 1 107 ? -8.640 -3.329 4.306 1.00 84.00 107 ARG A N 1
ATOM 835 C CA . ARG A 1 107 ? -9.950 -3.367 4.981 1.00 84.00 107 ARG A CA 1
ATOM 836 C C . ARG A 1 107 ? -9.897 -4.038 6.351 1.00 84.00 107 ARG A C 1
ATOM 838 O O . ARG A 1 107 ? -10.673 -3.679 7.229 1.00 84.00 107 ARG A O 1
ATOM 845 N N . GLU A 1 108 ? -9.050 -5.047 6.515 1.00 89.81 108 GLU A N 1
ATOM 846 C CA . GLU A 1 108 ? -8.865 -5.738 7.792 1.00 89.81 108 GLU A CA 1
ATOM 847 C C . GLU A 1 108 ? -8.143 -4.842 8.805 1.00 89.81 108 GLU A C 1
ATOM 849 O O . GLU A 1 108 ? -8.615 -4.713 9.931 1.00 89.81 108 GLU A O 1
ATOM 854 N N . SER A 1 109 ? -7.093 -4.134 8.376 1.00 88.38 109 SER A N 1
ATOM 855 C CA . SER A 1 109 ? -6.412 -3.117 9.193 1.00 88.38 109 SER A CA 1
ATOM 856 C C . SER A 1 109 ? -7.359 -1.989 9.600 1.00 88.38 109 SER A C 1
ATOM 858 O O . SER A 1 109 ? -7.471 -1.675 10.778 1.00 88.38 109 SER A O 1
ATOM 860 N N . GLU A 1 110 ? -8.100 -1.425 8.641 1.00 88.19 110 GLU A N 1
ATOM 861 C CA . GLU A 1 110 ? -9.075 -0.356 8.899 1.00 88.19 110 GLU A CA 1
ATOM 862 C C . GLU A 1 110 ? -10.165 -0.810 9.882 1.00 88.19 110 GLU A C 1
ATOM 864 O O . GLU A 1 110 ? -10.593 -0.044 10.743 1.00 88.19 110 GLU A O 1
ATOM 869 N N . ARG A 1 111 ? -10.617 -2.068 9.788 1.00 90.75 111 ARG A N 1
ATOM 870 C CA . ARG A 1 111 ? -11.591 -2.629 10.732 1.00 90.75 111 ARG A CA 1
ATOM 871 C C . ARG A 1 111 ? -11.007 -2.752 12.139 1.00 90.75 111 ARG A C 1
ATOM 873 O O . ARG A 1 111 ? -11.688 -2.381 13.088 1.00 90.75 111 ARG A O 1
ATOM 880 N N . ALA A 1 112 ? -9.778 -3.249 12.263 1.00 92.44 112 ALA A N 1
ATOM 881 C CA . ALA A 1 112 ? -9.109 -3.386 13.553 1.00 92.44 112 ALA A CA 1
ATOM 882 C C . ALA A 1 112 ? -8.891 -2.021 14.230 1.00 92.44 112 ALA A C 1
ATOM 884 O O . ALA A 1 112 ? -9.165 -1.880 15.419 1.00 92.44 112 ALA A O 1
ATOM 885 N N . GLU A 1 113 ? -8.484 -1.003 13.466 1.00 92.62 113 GLU A N 1
ATOM 886 C CA . GLU A 1 113 ? -8.329 0.372 13.961 1.00 92.62 113 GLU A CA 1
ATOM 887 C C . GLU A 1 113 ? -9.662 0.957 14.456 1.00 92.62 113 GLU A C 1
ATOM 889 O O . GLU A 1 113 ? -9.721 1.543 15.538 1.00 92.62 113 GLU A O 1
ATOM 894 N N . LEU A 1 114 ? -10.753 0.754 13.708 1.00 91.94 114 LEU A N 1
ATOM 895 C CA . LEU A 1 114 ? -12.088 1.202 14.120 1.00 91.94 114 LEU A CA 1
ATOM 896 C C . LEU A 1 114 ? -12.577 0.497 15.390 1.00 91.94 114 LEU A C 1
ATOM 898 O O . LEU A 1 114 ? -13.229 1.123 16.225 1.00 91.94 114 LEU A O 1
ATOM 902 N N . GLU A 1 115 ? -12.301 -0.798 15.538 1.00 94.06 115 GLU A N 1
ATOM 903 C CA . GLU A 1 115 ? -12.655 -1.556 16.742 1.00 94.06 115 GLU A CA 1
ATOM 904 C C . GLU A 1 115 ? -11.872 -1.053 17.964 1.00 94.06 115 GLU A C 1
ATOM 906 O O . GLU A 1 115 ? -12.468 -0.822 19.018 1.00 94.06 115 GLU A O 1
ATOM 911 N N . GLU A 1 116 ? -10.572 -0.792 17.818 1.00 94.25 116 GLU A N 1
ATOM 912 C CA . GLU A 1 116 ? -9.748 -0.210 18.881 1.00 94.25 116 GLU A CA 1
ATOM 913 C C . GLU A 1 116 ? -10.248 1.185 19.286 1.00 94.25 116 GLU A C 1
ATOM 915 O O . GLU A 1 116 ? -10.446 1.459 20.474 1.00 94.25 116 GLU A O 1
ATOM 920 N N . GLU A 1 117 ? -10.533 2.054 18.313 1.00 92.12 117 GLU A N 1
ATOM 921 C CA . GLU A 1 117 ? -11.060 3.395 18.575 1.00 92.12 117 GLU A CA 1
ATOM 922 C C . GLU A 1 117 ? -12.414 3.344 19.300 1.00 92.12 117 GLU A C 1
ATOM 924 O O . GLU A 1 117 ? -12.671 4.129 20.220 1.00 92.12 117 GLU A O 1
ATOM 929 N N . GLN A 1 118 ? -13.286 2.400 18.933 1.00 92.50 118 GLN A N 1
ATOM 930 C CA . GLN A 1 118 ? -14.563 2.199 19.615 1.00 92.50 118 GLN A CA 1
ATOM 931 C C . GLN A 1 118 ? -14.381 1.773 21.072 1.00 92.50 118 GLN A C 1
ATOM 933 O O . GLN A 1 118 ? -15.081 2.297 21.943 1.00 92.50 118 GLN A O 1
ATOM 938 N N . GLU A 1 119 ? -13.458 0.858 21.361 1.00 94.44 119 GLU A N 1
ATOM 939 C CA . GLU A 1 119 ? -13.179 0.426 22.734 1.00 94.44 119 GLU A CA 1
ATOM 940 C C . GLU A 1 119 ? -12.581 1.559 23.577 1.00 94.44 119 GLU A C 1
ATOM 942 O O . GLU A 1 119 ? -13.033 1.804 24.701 1.00 94.44 119 GLU A O 1
ATOM 947 N N . VAL A 1 120 ? -11.646 2.330 23.014 1.00 94.19 120 VAL A N 1
ATOM 948 C CA . VAL A 1 120 ? -11.090 3.523 23.671 1.00 94.19 120 VAL A CA 1
ATOM 949 C C . VAL A 1 120 ? -12.189 4.546 23.962 1.00 94.19 120 VAL A C 1
ATOM 951 O O . VAL A 1 120 ? -12.279 5.056 25.081 1.00 94.19 120 VAL A O 1
ATOM 954 N N . ASN A 1 121 ? -13.074 4.816 23.001 1.00 92.94 121 ASN A N 1
ATOM 955 C CA . ASN A 1 121 ? -14.176 5.759 23.185 1.00 92.94 121 ASN A CA 1
ATOM 956 C C . ASN A 1 121 ? -15.179 5.298 24.251 1.00 92.94 121 ASN A C 1
ATOM 958 O O . ASN A 1 121 ? -15.632 6.118 25.054 1.00 92.94 121 ASN A O 1
ATOM 962 N N . LYS A 1 122 ? -15.498 3.999 24.321 1.00 95.25 122 LYS A N 1
ATOM 963 C CA . LYS A 1 122 ? -16.341 3.444 25.394 1.00 95.25 122 LYS A CA 1
ATOM 964 C C . LYS A 1 122 ? -15.688 3.632 26.763 1.00 95.25 122 LYS A C 1
ATOM 966 O O . LYS A 1 122 ? -16.346 4.103 27.691 1.00 95.25 122 LYS A O 1
ATOM 971 N N . ALA A 1 123 ? -14.397 3.325 26.885 1.00 94.62 123 ALA A N 1
ATOM 972 C CA . ALA A 1 123 ? -13.655 3.498 28.133 1.00 94.62 123 ALA A CA 1
ATOM 973 C C . ALA A 1 123 ? -13.587 4.975 28.565 1.00 94.62 123 ALA A C 1
ATOM 975 O O . ALA A 1 123 ? -13.769 5.295 29.742 1.00 94.62 123 ALA A O 1
ATOM 976 N N . LEU A 1 124 ? -13.379 5.888 27.612 1.00 94.75 124 LEU A N 1
ATOM 977 C CA . LEU A 1 124 ? -13.409 7.329 27.860 1.00 94.75 124 LEU A CA 1
ATOM 978 C C . LEU A 1 124 ? -14.788 7.807 28.316 1.00 94.75 124 LEU A C 1
ATOM 980 O O . LEU A 1 124 ? -14.863 8.652 29.208 1.00 94.75 124 LEU A O 1
ATOM 984 N N . LEU A 1 125 ? -15.866 7.267 27.744 1.00 95.56 125 LEU A N 1
ATOM 985 C CA . LEU A 1 125 ? -17.226 7.628 28.130 1.00 95.56 125 LEU A CA 1
ATOM 986 C C . LEU A 1 125 ? -17.527 7.220 29.577 1.00 95.56 125 LEU A C 1
ATOM 988 O O . LEU A 1 125 ? -18.018 8.051 30.333 1.00 95.56 125 LEU A O 1
ATOM 992 N N . ILE A 1 126 ? -17.158 5.998 29.976 1.00 95.69 126 ILE A N 1
ATOM 993 C CA . ILE A 1 126 ? -17.310 5.515 31.361 1.00 95.69 126 ILE A CA 1
ATOM 994 C C . ILE A 1 126 ? -16.519 6.405 32.326 1.00 95.69 126 ILE A C 1
ATOM 996 O O . ILE A 1 126 ? -17.040 6.896 33.324 1.00 95.69 126 ILE A O 1
ATOM 1000 N N . ARG A 1 127 ? -15.258 6.700 31.995 1.00 93.44 127 ARG A N 1
ATOM 1001 C CA . ARG A 1 127 ? -14.434 7.579 32.831 1.00 93.44 127 ARG A CA 1
ATOM 1002 C C . ARG A 1 127 ? -15.025 8.983 32.946 1.00 93.44 127 ARG A C 1
ATOM 1004 O O . ARG A 1 127 ? -14.935 9.603 34.003 1.00 93.44 127 ARG A O 1
ATOM 1011 N N . LYS A 1 128 ? -15.594 9.506 31.859 1.00 92.19 128 LYS A N 1
ATOM 1012 C CA . LYS A 1 128 ? -16.244 10.815 31.851 1.00 92.19 128 LYS A CA 1
ATOM 1013 C C . LYS A 1 128 ? -17.468 10.825 32.765 1.00 92.19 128 LYS A C 1
ATOM 1015 O O . LYS A 1 128 ? -17.589 11.754 33.557 1.00 92.19 128 LYS A O 1
ATOM 1020 N N . THR A 1 129 ? -18.318 9.800 32.705 1.00 94.25 129 THR A N 1
ATOM 1021 C CA . THR A 1 129 ? -19.499 9.705 33.575 1.00 94.25 129 THR A CA 1
ATOM 1022 C C . THR A 1 129 ? -19.115 9.596 35.048 1.00 94.25 129 THR A C 1
ATOM 1024 O O . THR A 1 129 ? -19.685 10.307 35.872 1.00 94.25 129 THR A O 1
ATOM 1027 N N . ASP A 1 130 ? -18.090 8.804 35.378 1.00 94.31 130 ASP A N 1
ATOM 1028 C CA . ASP A 1 130 ? -17.608 8.667 36.759 1.00 94.31 130 ASP A CA 1
ATOM 1029 C C . ASP A 1 130 ? -17.068 9.997 37.308 1.00 94.31 130 ASP A C 1
ATOM 1031 O O . ASP A 1 130 ? -17.284 10.348 38.470 1.00 94.31 130 ASP A O 1
ATOM 1035 N N . LEU A 1 131 ? -16.359 10.763 36.472 1.00 92.50 131 LEU A N 1
ATOM 1036 C CA . LEU A 1 131 ? -15.857 12.088 36.840 1.00 92.50 131 LEU A CA 1
ATOM 1037 C C . LEU A 1 131 ? -16.993 13.101 37.016 1.00 92.50 131 LEU A C 1
ATOM 1039 O O . LEU A 1 131 ? -16.950 13.898 37.952 1.00 92.50 131 LEU A O 1
ATOM 1043 N N . GLU A 1 132 ? -18.006 13.076 36.149 1.00 91.69 132 GLU A N 1
ATOM 1044 C CA . GLU A 1 132 ? -19.194 13.928 36.277 1.00 91.69 132 GLU A CA 1
ATOM 1045 C C . GLU A 1 132 ? -19.946 13.640 37.585 1.00 91.69 132 GLU A C 1
ATOM 1047 O O . GLU A 1 132 ? -20.341 14.574 38.287 1.00 91.69 132 GLU A O 1
ATOM 1052 N N . GLU A 1 133 ? -20.075 12.369 37.972 1.00 94.31 133 GLU A N 1
ATOM 1053 C CA . GLU A 1 133 ? -20.676 11.983 39.251 1.00 94.31 133 GLU A CA 1
ATOM 1054 C C . GLU A 1 133 ? -19.849 12.475 40.449 1.00 94.31 133 GLU A C 1
ATOM 1056 O O . GLU A 1 133 ? -20.396 13.071 41.381 1.00 94.31 133 GLU A O 1
ATOM 1061 N N . GLN A 1 134 ? -18.522 12.309 40.413 1.00 89.06 134 GLN A N 1
ATOM 1062 C CA . GLN A 1 134 ? -17.630 12.807 41.468 1.00 89.06 134 GLN A CA 1
ATOM 1063 C C . GLN A 1 134 ? -17.720 14.327 41.636 1.00 89.06 134 GLN A C 1
ATOM 1065 O O . GLN A 1 134 ? -17.797 14.821 42.764 1.00 89.06 134 GLN A O 1
ATOM 1070 N N . VAL A 1 135 ? -17.743 15.073 40.528 1.00 88.44 135 VAL A N 1
ATOM 1071 C CA . VAL A 1 135 ? -17.884 16.535 40.544 1.00 88.44 135 VAL A CA 1
ATOM 1072 C C . VAL A 1 135 ? -19.234 16.939 41.131 1.00 88.44 135 VAL A C 1
ATOM 1074 O O . VAL A 1 135 ? -19.278 17.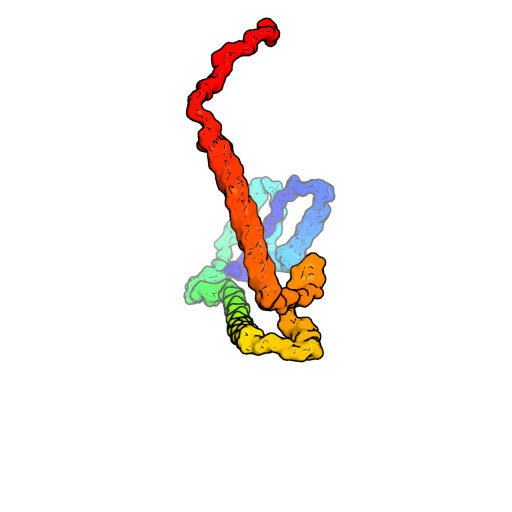805 42.005 1.00 88.44 135 VAL A O 1
ATOM 1077 N N . ASN A 1 136 ? -20.325 16.293 40.717 1.00 90.69 136 ASN A N 1
ATOM 1078 C CA . ASN A 1 136 ? -21.658 16.584 41.245 1.00 90.69 136 ASN A CA 1
ATOM 1079 C C . ASN A 1 136 ? -21.750 16.308 42.751 1.00 90.69 136 ASN A C 1
ATOM 1081 O O . ASN A 1 136 ? -22.263 17.141 43.500 1.00 90.69 136 ASN A O 1
ATOM 1085 N N . ASN A 1 137 ? -21.191 15.188 43.212 1.00 90.00 137 ASN A N 1
ATOM 1086 C CA . ASN A 1 137 ? -21.145 14.851 44.633 1.00 90.00 137 ASN A CA 1
ATOM 1087 C C . ASN A 1 137 ? -20.332 15.878 45.434 1.00 90.00 137 ASN A C 1
ATOM 1089 O O . ASN A 1 137 ? -20.777 16.323 46.493 1.00 90.00 137 ASN A O 1
ATOM 1093 N N . ALA A 1 138 ? -19.182 16.317 44.912 1.00 85.44 138 ALA A N 1
ATOM 1094 C CA . ALA A 1 138 ? -18.369 17.352 45.546 1.00 85.44 138 ALA A CA 1
ATOM 1095 C C . ALA A 1 138 ? -19.094 18.707 45.615 1.00 85.44 138 ALA A C 1
ATOM 1097 O O . ALA A 1 138 ? -19.021 19.388 46.638 1.00 85.44 138 ALA A O 1
ATOM 1098 N N . ILE A 1 139 ? -19.822 19.091 44.559 1.00 81.12 139 ILE A N 1
ATOM 1099 C CA . ILE A 1 139 ? -20.637 20.314 44.541 1.00 81.12 139 ILE A CA 1
ATOM 1100 C C . ILE A 1 139 ? -21.736 20.237 45.602 1.00 81.12 139 ILE A C 1
ATOM 1102 O O . ILE A 1 139 ? -21.900 21.190 46.365 1.00 81.12 139 ILE A O 1
ATOM 1106 N N . MET A 1 140 ? -22.463 19.118 45.676 1.00 85.75 140 MET A N 1
ATOM 1107 C CA . MET A 1 140 ? -23.528 18.939 46.666 1.00 85.75 140 MET A CA 1
ATOM 1108 C C . MET A 1 140 ? -22.995 19.004 48.095 1.00 85.75 140 MET A C 1
ATOM 1110 O O . MET A 1 140 ? -23.583 19.684 48.933 1.00 85.75 140 MET A O 1
ATOM 1114 N N . GLU A 1 141 ? -21.873 18.340 48.378 1.00 80.25 141 GLU A N 1
ATOM 1115 C CA . GLU A 1 141 ? -21.262 18.386 49.707 1.00 80.25 141 GLU A CA 1
ATOM 1116 C C . GLU A 1 141 ? -20.834 19.812 50.062 1.00 80.25 141 GLU A C 1
ATOM 1118 O O . GLU A 1 141 ? -21.158 20.312 51.136 1.00 80.25 141 GLU A O 1
ATOM 1123 N N . ASN A 1 142 ? -20.189 20.516 49.131 1.00 77.44 142 ASN A N 1
ATOM 1124 C CA . ASN A 1 142 ? -19.759 21.892 49.347 1.00 77.44 142 ASN A CA 1
ATOM 1125 C C . ASN A 1 142 ? -20.956 22.832 49.603 1.00 77.44 142 ASN A C 1
ATOM 1127 O O . ASN A 1 142 ? -20.944 23.618 50.549 1.00 77.44 142 ASN A O 1
ATOM 1131 N N . GLN A 1 143 ? -22.044 22.692 48.837 1.00 74.88 143 GLN A N 1
ATOM 1132 C CA . GLN A 1 143 ? -23.295 23.423 49.077 1.00 74.88 143 GLN A CA 1
ATOM 1133 C C . GLN A 1 143 ? -23.871 23.142 50.469 1.00 74.88 143 GLN A C 1
ATOM 1135 O O . GLN A 1 143 ? -24.284 24.070 51.165 1.00 74.88 143 GLN A O 1
ATOM 1140 N N . ARG A 1 144 ? -23.843 21.881 50.908 1.00 78.94 144 ARG A N 1
ATOM 1141 C CA . ARG A 1 144 ? -24.304 21.479 52.241 1.00 78.94 144 ARG A CA 1
ATOM 1142 C C . ARG A 1 144 ? -23.483 22.144 53.343 1.00 78.94 144 ARG A C 1
ATOM 1144 O O . ARG A 1 144 ? -24.050 22.673 54.298 1.00 78.94 144 ARG A O 1
ATOM 1151 N N . GLN A 1 145 ? -22.161 22.177 53.180 1.00 70.12 145 GLN A N 1
ATOM 1152 C CA . GLN A 1 145 ? -21.251 22.871 54.093 1.00 70.12 145 GLN A CA 1
ATOM 1153 C C . GLN A 1 145 ? -21.544 24.377 54.139 1.00 70.12 145 GLN A C 1
ATOM 1155 O O . GLN A 1 145 ? -21.614 24.956 55.225 1.00 70.12 145 GLN A O 1
ATOM 1160 N N . TYR A 1 146 ? -21.806 25.008 52.990 1.00 70.00 146 TYR A N 1
ATOM 1161 C CA . TYR A 1 146 ? -22.221 26.412 52.934 1.00 70.00 146 TYR A CA 1
ATOM 1162 C C . TYR A 1 146 ? -23.545 26.673 53.664 1.00 70.00 146 TYR A C 1
ATOM 1164 O O . TYR A 1 146 ? -23.663 27.667 54.381 1.00 70.00 146 TYR A O 1
ATOM 1172 N N . GLU A 1 147 ? -24.545 25.805 53.518 1.00 72.88 147 GLU A N 1
ATOM 1173 C CA . GLU A 1 147 ? -25.833 25.954 54.204 1.00 72.88 147 GLU A CA 1
ATOM 1174 C C . GLU A 1 147 ? -25.718 25.783 55.725 1.00 72.88 147 GLU A C 1
ATOM 1176 O O . GLU A 1 147 ? -26.312 26.564 56.480 1.00 72.88 147 GLU A O 1
ATOM 1181 N N . ILE A 1 148 ? -24.920 24.813 56.182 1.00 72.81 148 ILE A N 1
ATOM 1182 C CA . ILE A 1 148 ? -24.606 24.617 57.604 1.00 72.81 148 ILE A CA 1
ATOM 1183 C C . ILE A 1 148 ? -23.894 25.858 58.152 1.00 72.81 148 ILE A C 1
ATOM 1185 O O . ILE A 1 148 ? -24.324 26.418 59.160 1.00 72.81 148 ILE A O 1
ATOM 1189 N N . ALA A 1 149 ? -22.864 26.352 57.460 1.00 68.00 149 ALA A N 1
ATOM 1190 C CA . ALA A 1 149 ? -22.138 27.553 57.866 1.00 68.00 149 ALA A CA 1
ATOM 1191 C C . ALA A 1 149 ? -23.034 28.806 57.886 1.00 68.00 149 ALA A C 1
ATOM 1193 O O . ALA A 1 149 ? -22.876 29.660 58.755 1.00 68.00 149 ALA A O 1
ATOM 1194 N N . ARG A 1 150 ? -24.011 28.905 56.973 1.00 67.62 150 ARG A N 1
ATOM 1195 C CA . ARG A 1 150 ? -24.978 30.014 56.923 1.00 67.62 150 ARG A CA 1
ATOM 1196 C C . ARG A 1 150 ? -25.968 30.001 58.091 1.00 67.62 150 ARG A C 1
ATOM 1198 O O . ARG A 1 150 ? -26.422 31.064 58.506 1.00 67.62 150 ARG A O 1
ATOM 1205 N N . THR A 1 151 ? -26.356 28.821 58.573 1.00 70.81 151 THR A N 1
ATOM 1206 C CA . THR A 1 151 ? -27.344 28.659 59.657 1.00 70.81 151 THR A CA 1
ATOM 1207 C C . THR A 1 151 ? -26.707 28.550 61.043 1.00 70.81 151 THR A C 1
ATOM 1209 O O . THR A 1 151 ? -27.415 28.623 62.049 1.00 70.81 151 THR A O 1
ATOM 1212 N N . ALA A 1 152 ? -25.380 28.419 61.112 1.00 62.19 152 ALA A N 1
ATOM 1213 C CA . ALA A 1 152 ? -24.638 28.361 62.359 1.00 62.19 152 ALA A CA 1
ATOM 1214 C C . ALA A 1 152 ? -24.710 29.702 63.123 1.00 62.19 152 ALA A C 1
ATOM 1216 O O . ALA A 1 152 ? -24.505 30.768 62.533 1.00 62.19 152 ALA A O 1
ATOM 1217 N N . PRO A 1 153 ? -24.980 29.686 64.442 1.00 59.88 153 PRO A N 1
ATOM 1218 C CA . PRO A 1 153 ? -24.916 30.893 65.256 1.00 59.88 153 PRO A CA 1
ATOM 1219 C C . PRO A 1 153 ? -23.472 31.428 65.313 1.00 59.88 153 PRO A C 1
ATOM 1221 O O . PRO A 1 153 ? -22.525 30.637 65.311 1.00 59.88 153 PRO A O 1
ATOM 1224 N N . PRO A 1 154 ? -23.273 32.760 65.384 1.00 61.47 154 PRO A N 1
ATOM 1225 C CA . PRO A 1 154 ? -21.938 33.335 65.480 1.00 61.47 154 PRO A CA 1
ATOM 1226 C C . PRO A 1 154 ? -21.237 32.838 66.755 1.00 61.47 154 PRO A C 1
ATOM 1228 O O . PRO A 1 154 ? -21.894 32.715 67.795 1.00 61.47 154 PRO A O 1
ATOM 1231 N N . PRO A 1 155 ? -19.917 32.574 66.714 1.00 62.22 155 PRO A N 1
ATOM 1232 C CA . PRO A 1 155 ? -19.238 31.952 67.839 1.00 62.22 155 PRO A CA 1
ATOM 1233 C C . PRO A 1 155 ? -19.299 32.846 69.080 1.00 62.22 155 PRO A C 1
ATOM 1235 O O . PRO A 1 155 ? -18.966 34.038 69.051 1.00 62.22 155 PRO A O 1
ATOM 1238 N N . THR A 1 156 ? -19.739 32.256 70.186 1.00 58.84 156 THR A N 1
ATOM 1239 C CA . THR A 1 156 ? -19.997 32.952 71.449 1.00 58.84 156 THR A CA 1
ATOM 1240 C C . THR A 1 156 ? -18.703 33.321 72.177 1.00 58.84 156 THR A C 1
ATOM 1242 O O . THR A 1 156 ? -18.604 34.410 72.748 1.00 58.84 156 THR A O 1
ATOM 1245 N N . SER A 1 157 ? -17.663 32.488 72.082 1.00 65.31 157 SER A N 1
ATOM 1246 C CA . SER A 1 157 ? -16.349 32.717 72.700 1.00 65.31 157 SER A CA 1
ATOM 1247 C C . SER A 1 157 ? -15.325 33.355 71.742 1.00 65.31 157 SER A C 1
ATOM 1249 O O . SER A 1 157 ? -15.399 33.205 70.523 1.00 65.31 157 SER A O 1
ATOM 1251 N N . TYR A 1 158 ? -14.336 34.080 72.282 1.00 62.91 158 TYR A N 1
ATOM 1252 C CA . TYR A 1 158 ? -13.197 34.609 71.507 1.00 62.91 158 TYR A CA 1
ATOM 1253 C C . TYR A 1 158 ? -12.307 33.485 70.949 1.00 62.91 158 TYR A C 1
ATOM 1255 O O . TYR A 1 158 ? -11.841 33.572 69.815 1.00 62.91 158 TYR A O 1
ATOM 1263 N N . HIS A 1 159 ? -12.096 32.412 71.720 1.00 58.41 159 HIS A N 1
ATOM 1264 C CA . HIS A 1 159 ? -11.296 31.266 71.275 1.00 58.41 159 HIS A CA 1
ATOM 1265 C C . HIS A 1 159 ? -11.991 30.486 70.154 1.00 58.41 159 HIS A C 1
ATOM 1267 O O . HIS A 1 159 ? -11.337 30.108 69.186 1.00 58.41 159 HIS A O 1
ATOM 1273 N N . GLU A 1 160 ? -13.315 30.331 70.239 1.00 58.97 160 GLU A N 1
ATOM 1274 C CA . GLU A 1 160 ? -14.133 29.739 69.173 1.00 58.97 160 GLU A CA 1
ATOM 1275 C C . GLU A 1 160 ? -14.104 30.605 67.908 1.00 58.97 160 GLU A C 1
ATOM 1277 O O . GLU A 1 160 ? -13.925 30.076 66.818 1.00 58.97 160 GLU A O 1
ATOM 1282 N N . ARG A 1 161 ? -14.174 31.940 68.043 1.00 59.22 161 ARG A N 1
ATOM 1283 C CA . ARG A 1 161 ? -14.006 32.888 66.924 1.00 59.22 161 ARG A CA 1
ATOM 1284 C C . ARG A 1 161 ? -12.653 32.757 66.232 1.00 59.22 161 ARG A C 1
ATOM 1286 O O . ARG A 1 161 ? -12.618 32.603 65.021 1.00 59.22 161 ARG A O 1
ATOM 1293 N N . ARG A 1 162 ? -11.554 32.746 66.990 1.00 55.41 162 ARG A N 1
ATOM 1294 C CA . ARG A 1 162 ? -10.190 32.565 66.458 1.00 55.41 162 ARG A CA 1
ATOM 1295 C C . ARG A 1 162 ? -10.019 31.239 65.714 1.00 55.41 162 ARG A C 1
ATOM 1297 O O . ARG A 1 162 ? -9.353 31.212 64.687 1.00 55.41 162 ARG A O 1
ATOM 1304 N N . GLN A 1 163 ? -10.585 30.149 66.231 1.00 55.81 163 GLN A N 1
ATOM 1305 C CA . GLN A 1 163 ? -10.527 28.837 65.575 1.00 55.81 163 GLN A CA 1
ATOM 1306 C C . GLN A 1 163 ? -11.398 28.794 64.313 1.00 55.81 163 GLN A C 1
ATOM 1308 O O . GLN A 1 163 ? -10.979 28.254 63.293 1.00 55.81 163 GLN A O 1
ATOM 1313 N N . TRP A 1 164 ? -12.573 29.421 64.356 1.00 57.81 164 TRP A N 1
ATOM 1314 C CA . TRP A 1 164 ? -13.471 29.539 63.210 1.00 57.81 164 TRP A CA 1
ATOM 1315 C C . TRP A 1 164 ? -12.866 30.412 62.094 1.00 57.81 164 TRP A C 1
ATOM 1317 O O . TRP A 1 164 ? -12.887 30.020 60.933 1.00 57.81 164 TRP A O 1
ATOM 1327 N N . GLU A 1 165 ? -12.214 31.527 62.438 1.00 55.50 165 GLU A N 1
ATOM 1328 C CA . GLU A 1 165 ? -11.444 32.380 61.514 1.00 55.50 165 GLU A CA 1
ATOM 1329 C C . GLU A 1 165 ? -10.229 31.661 60.899 1.00 55.50 165 GLU A C 1
ATOM 1331 O O . GLU A 1 165 ? -9.856 31.962 59.768 1.00 55.50 165 GLU A O 1
ATOM 1336 N N . GLN A 1 166 ? -9.620 30.707 61.614 1.00 55.31 166 GLN A N 1
ATOM 1337 C CA . GLN A 1 166 ? -8.481 29.919 61.123 1.00 55.31 166 GLN A CA 1
ATOM 1338 C C . GLN A 1 166 ? -8.880 28.716 60.250 1.00 55.31 166 GLN A C 1
ATOM 1340 O O . GLN A 1 166 ? -8.053 28.268 59.459 1.00 55.31 166 GLN A O 1
ATOM 1345 N N . GLY A 1 167 ? -10.104 28.187 60.386 1.00 52.62 167 GLY A N 1
ATOM 1346 C CA . GLY A 1 167 ? -10.552 26.975 59.680 1.00 52.62 167 GLY A CA 1
ATOM 1347 C C . GLY A 1 167 ? -11.668 27.167 58.644 1.00 52.62 167 GLY A C 1
ATOM 1348 O O . GLY A 1 167 ? -11.751 26.378 57.709 1.00 52.62 167 GLY A O 1
ATOM 1349 N N . PHE A 1 168 ? -12.521 28.186 58.797 1.00 44.72 168 PHE A N 1
ATOM 1350 C CA . PHE A 1 168 ? -13.769 28.345 58.028 1.00 44.72 168 PHE A CA 1
ATOM 1351 C C . PHE A 1 168 ? -14.122 29.797 57.657 1.00 44.72 168 PHE A C 1
ATOM 1353 O O . PHE A 1 168 ? -15.173 30.039 57.061 1.00 44.72 168 PHE A O 1
ATOM 1360 N N . GLY A 1 169 ? -13.278 30.782 57.980 1.00 49.78 169 GLY A N 1
ATOM 1361 C CA . GLY A 1 169 ? -13.512 32.162 57.554 1.00 49.78 169 GLY A CA 1
ATOM 1362 C C . GLY A 1 169 ? -13.479 32.275 56.022 1.00 49.78 169 GLY A C 1
ATOM 1363 O O . GLY A 1 169 ? -12.602 31.672 55.400 1.00 49.78 169 GLY A O 1
ATOM 1364 N N . PRO A 1 170 ? -14.379 33.046 55.377 1.00 49.19 170 PRO A N 1
ATOM 1365 C CA . PRO A 1 170 ? -14.188 33.371 53.975 1.00 49.19 170 PRO A CA 1
ATOM 1366 C C . PRO A 1 170 ? -12.840 34.082 53.841 1.00 49.19 170 PRO A C 1
ATOM 1368 O O . PRO A 1 170 ? -12.524 34.987 54.616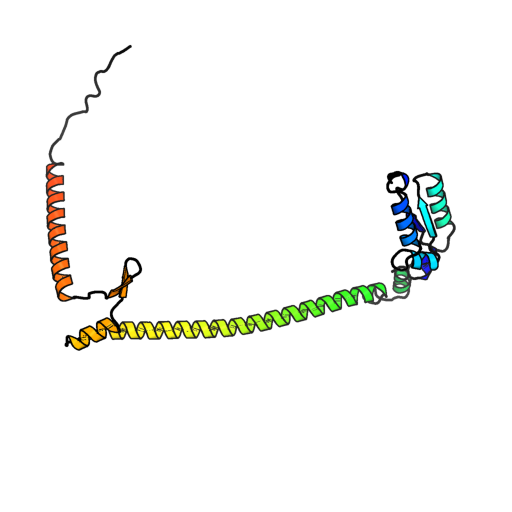 1.00 49.19 170 PRO A O 1
ATOM 1371 N N . VAL A 1 171 ? -12.030 33.646 52.885 1.00 48.00 171 VAL A N 1
ATOM 1372 C CA . VAL A 1 171 ? -10.731 34.249 52.599 1.00 48.00 171 VAL A CA 1
ATOM 1373 C C . VAL A 1 171 ? -10.864 34.991 51.282 1.00 48.00 171 VAL A C 1
ATOM 1375 O O . VAL A 1 171 ? -11.184 34.388 50.259 1.00 48.00 171 VAL A O 1
ATOM 1378 N N . ASN A 1 172 ? -10.645 36.302 51.303 1.00 46.38 172 ASN A N 1
ATOM 1379 C CA . ASN A 1 172 ? -10.532 37.074 50.075 1.00 46.38 172 ASN A CA 1
ATOM 1380 C C . ASN A 1 172 ? -9.081 37.038 49.604 1.00 46.38 172 ASN A C 1
ATOM 1382 O O . ASN A 1 172 ? -8.149 37.130 50.406 1.00 46.38 172 ASN A O 1
ATOM 1386 N N . VAL A 1 173 ? -8.897 36.955 48.290 1.00 41.84 173 VAL A N 1
ATOM 1387 C CA . VAL A 1 173 ? -7.603 37.224 47.664 1.00 41.84 173 VAL A CA 1
ATOM 1388 C C . VAL A 1 173 ? -7.600 38.691 47.261 1.00 41.84 173 VAL A C 1
ATOM 1390 O O . VAL A 1 173 ? -8.324 39.088 46.349 1.00 41.84 173 VAL A O 1
ATOM 1393 N N . VAL A 1 174 ? -6.801 39.497 47.956 1.00 43.56 174 VAL A N 1
ATOM 1394 C CA . VAL A 1 174 ? -6.544 40.899 47.601 1.00 43.56 174 VAL A CA 1
ATOM 1395 C C . VAL A 1 174 ? -5.054 41.011 47.311 1.00 43.56 174 VAL A C 1
ATOM 1397 O O . VAL A 1 174 ? -4.237 40.611 48.139 1.00 43.56 174 VAL A O 1
ATOM 1400 N N . ASP A 1 175 ? -4.704 41.469 46.109 1.00 35.41 175 ASP A N 1
ATOM 1401 C CA . ASP A 1 175 ? -3.318 41.594 45.634 1.00 35.41 175 ASP A CA 1
ATOM 1402 C C . ASP A 1 175 ? -2.460 40.325 45.833 1.00 35.41 175 ASP A C 1
ATOM 1404 O O . ASP A 1 175 ? -1.281 40.388 46.173 1.00 35.41 175 ASP A O 1
ATOM 1408 N N . GLY A 1 176 ? -3.058 39.144 45.633 1.00 38.56 176 GLY A N 1
ATOM 1409 C CA . GLY A 1 176 ? -2.354 37.856 45.672 1.00 38.56 176 GLY A CA 1
ATOM 1410 C C . GLY A 1 176 ? -2.094 37.278 47.068 1.00 38.56 176 GLY A C 1
ATOM 1411 O O . GLY A 1 176 ? -1.541 36.184 47.162 1.00 38.56 176 GLY A O 1
ATOM 1412 N N . TYR A 1 177 ? -2.527 37.946 48.142 1.00 34.19 177 TYR A N 1
ATOM 1413 C CA . TYR A 1 177 ? -2.428 37.428 49.508 1.00 34.19 177 TYR A CA 1
ATOM 1414 C C . TYR A 1 177 ? -3.803 37.052 50.068 1.00 34.19 177 TYR A C 1
ATOM 1416 O O . TYR A 1 177 ? -4.796 37.756 49.875 1.00 34.19 177 TYR A O 1
ATOM 1424 N N . LEU A 1 178 ? -3.840 35.926 50.784 1.00 38.78 178 LEU A N 1
ATOM 1425 C CA . LEU A 1 178 ? -5.017 35.417 51.483 1.00 38.78 178 LEU A CA 1
ATOM 1426 C C . LEU A 1 178 ? -5.281 36.266 52.736 1.00 38.78 178 LEU A C 1
ATOM 1428 O O . LEU A 1 178 ? -4.485 36.237 53.675 1.00 38.78 178 LEU A O 1
ATOM 1432 N N . GLN A 1 179 ? -6.388 37.015 52.756 1.00 41.72 179 GLN A N 1
ATOM 1433 C CA . GLN A 1 179 ? -6.816 37.797 53.921 1.00 41.72 179 GLN A CA 1
ATOM 1434 C C . GLN A 1 179 ? -8.173 37.316 54.462 1.00 41.72 179 GLN A C 1
ATOM 1436 O O . GLN A 1 179 ? -9.100 37.102 53.673 1.00 41.72 179 GLN A O 1
ATOM 1441 N N . PRO A 1 180 ? -8.327 37.169 55.794 1.00 46.22 180 PRO A N 1
ATOM 1442 C CA . PRO A 1 180 ? -9.597 36.781 56.397 1.00 46.22 180 PRO A CA 1
ATOM 1443 C C . PRO A 1 180 ? -10.639 37.896 56.239 1.00 46.22 180 PRO A C 1
ATOM 1445 O O . PRO A 1 180 ? -10.363 39.075 56.476 1.00 46.22 180 PRO A O 1
ATOM 1448 N N . VAL A 1 181 ? -11.854 37.528 55.836 1.00 49.06 181 VAL A N 1
ATOM 1449 C CA . VAL A 1 181 ? -12.970 38.466 55.679 1.00 49.06 181 VAL A CA 1
ATOM 1450 C C . VAL A 1 181 ? -13.532 38.821 57.058 1.00 49.06 181 VAL A C 1
ATOM 1452 O O . VAL A 1 181 ? -14.143 37.991 57.727 1.00 49.06 181 VAL A O 1
ATOM 1455 N N . ASN A 1 182 ? -13.353 40.075 57.484 1.00 42.09 182 ASN A N 1
ATOM 1456 C CA . ASN A 1 182 ? -13.966 40.601 58.706 1.00 42.09 182 ASN A CA 1
ATOM 1457 C C . ASN A 1 182 ? -15.493 40.677 58.545 1.00 42.09 182 ASN A C 1
ATOM 1459 O O . ASN A 1 182 ? -16.011 41.606 57.926 1.00 42.09 182 ASN A O 1
ATOM 1463 N N . PHE A 1 183 ? -16.225 39.727 59.129 1.00 43.34 183 PHE A N 1
ATOM 1464 C CA . PHE A 1 183 ? -17.687 39.756 59.180 1.00 43.34 183 PHE A CA 1
ATOM 1465 C C . PHE A 1 183 ? -18.165 40.318 60.531 1.00 43.34 183 PHE A C 1
ATOM 1467 O O . PHE A 1 183 ? -18.191 39.611 61.536 1.00 43.34 183 PHE A O 1
ATOM 1474 N N . TYR A 1 184 ? -18.552 41.601 60.569 1.00 41.69 184 TYR A N 1
ATOM 1475 C CA . TYR A 1 184 ? -19.181 42.245 61.736 1.00 41.69 184 TYR A CA 1
ATOM 1476 C C . TYR A 1 184 ? -20.627 42.664 61.411 1.00 41.69 184 TYR A C 1
ATOM 1478 O O . TYR A 1 184 ? -20.832 43.781 60.940 1.00 41.69 184 TYR A O 1
ATOM 1486 N N . PRO A 1 185 ? -21.660 41.854 61.719 1.00 40.91 185 PRO A N 1
ATOM 1487 C CA . PRO A 1 185 ? -23.039 42.151 61.308 1.00 40.91 185 PRO A CA 1
ATOM 1488 C C . PRO A 1 185 ? -23.597 43.444 61.932 1.00 40.91 185 PRO A C 1
ATOM 1490 O O . PRO A 1 185 ? -24.280 44.220 61.273 1.00 40.91 185 PRO A O 1
ATOM 1493 N N . ALA A 1 186 ? -23.266 43.724 63.199 1.00 41.81 186 ALA A N 1
ATOM 1494 C CA . ALA A 1 186 ? -23.839 44.853 63.943 1.00 41.81 186 ALA A CA 1
ATOM 1495 C C . ALA A 1 186 ? -23.160 46.211 63.669 1.00 41.81 186 ALA A C 1
ATOM 1497 O O . ALA A 1 186 ? -23.755 47.264 63.909 1.00 41.81 186 ALA A O 1
ATOM 1498 N N . GLN A 1 187 ? -21.912 46.212 63.187 1.00 42.56 187 GLN A N 1
ATOM 1499 C CA . GLN A 1 187 ? -21.241 47.446 62.760 1.00 42.56 187 GLN A CA 1
ATOM 1500 C C . GLN A 1 187 ? -21.573 47.785 61.308 1.00 42.56 187 GLN A C 1
ATOM 1502 O O . GLN A 1 187 ? -21.658 48.965 60.976 1.00 42.56 187 GLN A O 1
ATOM 1507 N N . ASP A 1 188 ? -21.827 46.774 60.478 1.00 46.50 188 ASP A N 1
ATOM 1508 C CA . ASP A 1 188 ? -22.097 46.949 59.055 1.00 46.50 188 ASP A CA 1
ATOM 1509 C C . ASP A 1 188 ? -23.453 47.637 58.815 1.00 46.50 188 ASP A C 1
ATOM 1511 O O . ASP A 1 188 ? -23.544 48.533 57.987 1.00 46.50 188 ASP A O 1
ATOM 1515 N N . GLU A 1 189 ? -24.490 47.369 59.617 1.00 48.84 189 GLU A N 1
ATOM 1516 C CA . GLU A 1 189 ? -25.759 48.114 59.517 1.00 48.84 189 GLU A CA 1
ATOM 1517 C C . GLU A 1 189 ? -25.643 49.575 59.965 1.00 48.84 189 GLU A C 1
ATOM 1519 O O . GLU A 1 189 ? -26.200 50.457 59.314 1.00 48.84 189 GLU A O 1
ATOM 1524 N N . ARG A 1 190 ? -24.891 49.872 61.036 1.00 49.53 190 ARG A N 1
ATOM 1525 C CA . ARG A 1 190 ? -24.670 51.260 61.494 1.00 49.53 190 ARG A CA 1
ATOM 1526 C C . ARG A 1 190 ? -23.788 52.045 60.526 1.00 49.53 190 ARG A C 1
ATOM 1528 O O . ARG A 1 190 ? -24.057 53.219 60.285 1.00 49.53 190 ARG A O 1
ATOM 1535 N N . MET A 1 191 ? -22.773 51.399 59.955 1.00 49.12 191 MET A N 1
ATOM 1536 C CA . MET A 1 191 ? -21.891 51.973 58.936 1.00 49.12 191 MET A CA 1
ATOM 1537 C C . MET A 1 191 ? -22.622 52.171 57.610 1.00 49.12 191 MET A C 1
ATOM 1539 O O . MET A 1 191 ? -22.512 53.244 57.024 1.00 49.12 191 MET A O 1
ATOM 1543 N N . ARG A 1 192 ? -23.432 51.202 57.163 1.00 53.28 192 ARG A N 1
ATOM 1544 C CA . ARG A 1 192 ? -24.296 51.345 55.980 1.00 53.28 192 ARG A CA 1
ATOM 1545 C C . ARG A 1 192 ? -25.367 52.404 56.206 1.00 53.28 192 ARG A C 1
ATOM 1547 O O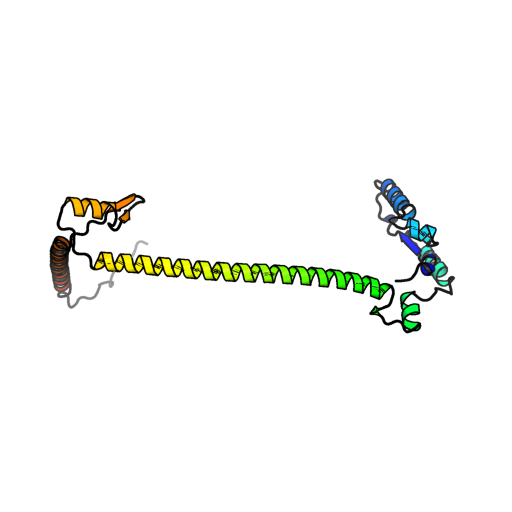 . ARG A 1 192 ? -25.581 53.223 55.322 1.00 53.28 192 ARG A O 1
ATOM 1554 N N . ALA A 1 193 ? -25.976 52.471 57.391 1.00 57.84 193 ALA A N 1
ATOM 1555 C CA . ALA A 1 193 ? -26.919 53.531 57.741 1.00 57.84 193 ALA A CA 1
ATOM 1556 C C . ALA A 1 193 ? -26.242 54.911 57.747 1.00 57.84 193 ALA A C 1
ATOM 1558 O O . ALA A 1 193 ? -26.779 55.843 57.154 1.00 57.84 193 ALA A O 1
ATOM 1559 N N . GLN A 1 194 ? -25.037 55.043 58.318 1.00 59.31 194 GLN A N 1
ATOM 1560 C CA . GLN A 1 194 ? -24.260 56.287 58.254 1.00 59.31 194 GLN A CA 1
ATOM 1561 C C . GLN A 1 194 ? -23.843 56.640 56.822 1.00 59.31 194 GLN A C 1
ATOM 1563 O O . GLN A 1 194 ? -23.965 57.798 56.433 1.00 59.31 194 GLN A O 1
ATOM 1568 N N . GLN A 1 195 ? -23.408 55.677 56.007 1.00 55.25 195 GLN A N 1
ATOM 1569 C CA . GLN A 1 195 ? -23.040 55.912 54.609 1.00 55.25 195 GLN A CA 1
ATOM 1570 C C . GLN A 1 195 ? -24.246 56.308 53.755 1.00 55.25 195 GLN A C 1
ATOM 1572 O O . GLN A 1 195 ? -24.145 57.257 52.981 1.00 55.25 195 GLN A O 1
ATOM 1577 N N . VAL A 1 196 ? -25.399 55.659 53.931 1.00 60.53 196 VAL A N 1
ATOM 1578 C CA . VAL A 1 196 ? -26.654 56.013 53.250 1.00 60.53 196 VAL A CA 1
ATOM 1579 C C . VAL A 1 196 ? -27.144 57.393 53.699 1.00 60.53 196 VAL A C 1
ATOM 1581 O O . VAL A 1 196 ? -27.612 58.177 52.874 1.00 60.53 196 VAL A O 1
ATOM 1584 N N . GLN A 1 197 ? -26.978 57.750 54.975 1.00 59.50 197 GLN A N 1
ATOM 1585 C CA . GLN A 1 197 ? -27.348 59.066 55.504 1.00 59.50 197 GLN A CA 1
ATOM 1586 C C . GLN A 1 197 ? -26.400 60.179 55.023 1.00 59.50 197 GLN A C 1
ATOM 1588 O O . GLN A 1 197 ? -26.853 61.266 54.669 1.00 59.50 197 GLN A O 1
ATOM 1593 N N . VAL A 1 198 ? -25.096 59.908 54.916 1.00 59.62 198 VAL A N 1
ATOM 1594 C CA . VAL A 1 198 ? -24.108 60.829 54.326 1.00 59.62 198 VAL A CA 1
ATOM 1595 C C . VAL A 1 198 ? -24.324 60.974 52.814 1.00 59.62 198 VAL A C 1
ATOM 1597 O O . VAL A 1 198 ? -24.244 62.084 52.284 1.00 59.62 198 VAL A O 1
ATOM 1600 N N . GLN A 1 199 ? -24.661 59.891 52.107 1.00 53.53 199 GLN A N 1
ATOM 1601 C CA . GLN A 1 199 ? -24.988 59.924 50.679 1.00 53.53 199 GLN A CA 1
ATOM 1602 C C . GLN A 1 199 ? -26.306 60.653 50.402 1.00 53.53 199 GLN A C 1
ATOM 1604 O O . GLN A 1 199 ? -26.360 61.428 49.449 1.00 53.53 199 GLN A O 1
ATOM 1609 N N . SER A 1 200 ? -27.336 60.500 51.241 1.00 55.38 200 SER A N 1
ATOM 1610 C CA . SER A 1 200 ? -28.596 61.240 51.091 1.00 55.38 200 SER A CA 1
ATOM 1611 C C . SER A 1 200 ? -28.435 62.729 51.418 1.00 55.38 200 SER A C 1
ATOM 1613 O O . SER A 1 200 ? -28.974 63.573 50.700 1.00 55.38 200 SER A O 1
ATOM 1615 N N . GLN A 1 201 ? -27.610 63.086 52.412 1.00 55.34 201 GLN A N 1
ATOM 1616 C CA . GLN A 1 201 ? -27.249 64.481 52.688 1.00 55.34 201 GLN A CA 1
ATOM 1617 C C . GLN A 1 201 ? -26.416 65.104 51.555 1.00 55.34 201 GLN A C 1
ATOM 1619 O O . GLN A 1 201 ? -26.644 66.260 51.185 1.00 55.34 201 GLN A O 1
ATOM 1624 N N . ASN A 1 202 ? -25.494 64.348 50.949 1.00 53.28 202 ASN A N 1
ATOM 1625 C CA . ASN A 1 202 ? -24.697 64.812 49.810 1.00 53.28 202 ASN A CA 1
ATOM 1626 C C . ASN A 1 202 ? -25.509 64.895 48.507 1.00 53.28 202 ASN A C 1
ATOM 1628 O O . ASN A 1 202 ? -25.352 65.864 47.762 1.00 53.28 202 ASN A O 1
ATOM 1632 N N . GLN A 1 203 ? -26.430 63.961 48.249 1.00 52.88 203 GLN A N 1
ATOM 1633 C CA . GLN A 1 203 ? -27.372 64.045 47.127 1.00 52.88 203 GLN A CA 1
ATOM 1634 C C . GLN A 1 203 ? -28.374 65.188 47.324 1.00 52.88 203 GLN A C 1
ATOM 1636 O O . GLN A 1 203 ? -28.609 65.949 46.389 1.00 52.88 203 GLN A O 1
ATOM 1641 N N . GLY A 1 204 ? -28.876 65.408 48.543 1.00 52.50 204 GLY A N 1
ATOM 1642 C CA . GLY A 1 204 ? -29.709 66.565 48.883 1.00 52.50 204 GLY A CA 1
ATOM 1643 C C . GLY A 1 204 ? -28.981 67.897 48.670 1.00 52.50 204 GLY A C 1
ATOM 1644 O O . GLY A 1 204 ? -29.540 68.823 48.077 1.00 52.50 204 GLY A O 1
ATOM 1645 N N . ARG A 1 205 ? -27.695 67.980 49.045 1.00 50.09 205 ARG A N 1
ATOM 1646 C CA . ARG A 1 205 ? -26.824 69.128 48.729 1.00 50.09 205 ARG A CA 1
ATOM 1647 C C . ARG A 1 205 ? -26.600 69.301 47.223 1.00 50.09 205 ARG A C 1
ATOM 1649 O O . ARG A 1 205 ? -26.633 70.434 46.748 1.00 50.09 205 ARG A O 1
ATOM 1656 N N . HIS A 1 206 ? -26.430 68.221 46.458 1.00 46.56 206 HIS A N 1
ATOM 1657 C CA . HIS A 1 206 ? -26.286 68.275 44.996 1.00 46.56 206 HIS A CA 1
ATOM 1658 C C . HIS A 1 206 ? -27.579 68.690 44.272 1.00 46.56 206 HIS A C 1
ATOM 1660 O O . HIS A 1 206 ? -27.518 69.446 43.300 1.00 46.56 206 HIS A O 1
ATOM 1666 N N . VAL A 1 207 ? -28.747 68.264 44.761 1.00 51.44 207 VAL A N 1
ATOM 1667 C CA . VAL A 1 207 ? -30.061 68.617 44.195 1.00 51.44 207 VAL A CA 1
ATOM 1668 C C . VAL A 1 207 ? -30.447 70.059 44.547 1.00 51.44 207 VAL A C 1
ATOM 1670 O O . VAL A 1 207 ? -30.929 70.786 43.679 1.00 51.44 207 VAL A O 1
ATOM 1673 N N . LEU A 1 208 ? -30.142 70.533 45.763 1.00 47.09 208 LEU A N 1
ATOM 1674 C CA . LEU A 1 208 ? -30.301 71.947 46.139 1.00 47.09 208 LEU A CA 1
ATOM 1675 C C . LEU A 1 208 ? -29.343 72.866 45.361 1.00 47.09 208 LEU A C 1
ATOM 1677 O O . LEU A 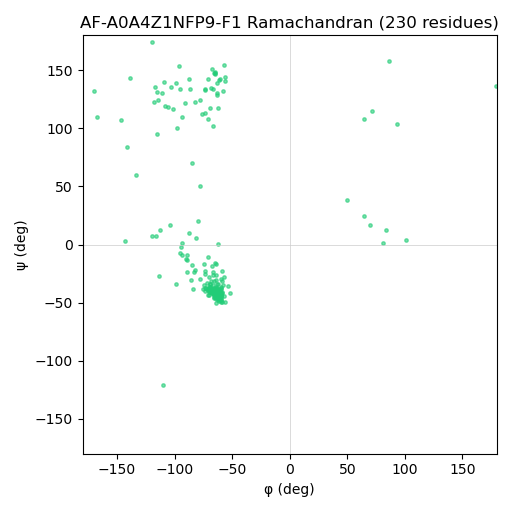1 208 ? -29.728 73.975 44.985 1.00 47.09 208 LEU A O 1
ATOM 1681 N N . ARG A 1 209 ? -28.124 72.398 45.053 1.00 46.47 209 ARG A N 1
ATOM 1682 C CA . ARG A 1 209 ? -27.156 73.130 44.218 1.00 46.47 209 ARG A CA 1
ATOM 1683 C C . ARG A 1 209 ? -27.570 73.163 42.738 1.00 46.47 209 ARG A C 1
ATOM 1685 O O . ARG A 1 209 ? -27.369 74.190 42.098 1.00 46.47 209 ARG A O 1
ATOM 1692 N N . ARG A 1 210 ? -28.223 72.112 42.212 1.00 46.84 210 ARG A N 1
ATOM 1693 C CA . ARG A 1 210 ? -28.817 72.111 40.856 1.00 46.84 210 ARG A CA 1
ATOM 1694 C C . ARG A 1 210 ? -30.100 72.942 40.750 1.00 46.84 210 ARG A C 1
ATOM 1696 O O . ARG A 1 210 ? -30.248 73.639 39.757 1.00 46.84 210 ARG A O 1
ATOM 1703 N N . ARG A 1 211 ? -30.975 72.964 41.767 1.00 43.28 211 ARG A N 1
ATOM 1704 C CA . ARG A 1 211 ? -32.185 73.817 41.759 1.00 43.28 211 ARG A CA 1
ATOM 1705 C C . ARG A 1 211 ? -31.890 75.315 41.896 1.00 43.28 211 ARG A C 1
ATOM 1707 O O . ARG A 1 211 ? -32.648 76.108 41.351 1.00 43.28 211 ARG A O 1
ATOM 1714 N N . ARG A 1 212 ? -30.787 75.719 42.548 1.00 43.47 212 ARG A N 1
ATOM 1715 C CA . ARG A 1 212 ? -30.304 77.119 42.485 1.00 43.47 212 ARG A CA 1
ATOM 1716 C C . ARG A 1 212 ? -29.665 77.477 41.139 1.00 43.47 212 ARG A C 1
ATOM 1718 O O . ARG A 1 212 ? -29.670 78.646 40.786 1.00 43.47 212 ARG A O 1
ATOM 1725 N N . ALA A 1 213 ? -29.142 76.499 40.395 1.00 49.97 213 ALA A N 1
ATOM 1726 C CA . ALA A 1 213 ? -28.518 76.714 39.086 1.00 49.97 213 ALA A CA 1
ATOM 1727 C C . ALA A 1 213 ? -29.500 76.625 37.898 1.00 49.97 213 ALA A C 1
ATOM 1729 O O . ALA A 1 213 ? -29.150 77.038 36.801 1.00 49.97 213 ALA A O 1
ATOM 1730 N N . SER A 1 214 ? -30.720 76.107 38.095 1.00 48.75 214 SER A N 1
ATOM 1731 C CA . SER A 1 214 ? -31.737 75.957 37.038 1.00 48.75 214 SER A CA 1
ATOM 1732 C C . SER A 1 214 ? -32.974 76.852 37.225 1.00 48.75 214 SER A C 1
ATOM 1734 O O . SER A 1 214 ? -33.993 76.610 36.584 1.00 48.75 214 SER A O 1
ATOM 1736 N N . GLY A 1 215 ? -32.913 77.836 38.134 1.00 50.34 215 GLY A N 1
ATOM 1737 C CA . GLY A 1 215 ? -34.010 78.759 38.483 1.00 50.34 215 GLY A CA 1
ATOM 1738 C C . GLY A 1 215 ? -33.755 80.240 38.157 1.00 50.34 215 GLY A C 1
ATOM 1739 O O . GLY A 1 215 ? -34.551 81.089 38.538 1.00 50.34 215 GLY A O 1
ATOM 1740 N N . SER A 1 216 ? -32.662 80.549 37.461 1.00 46.81 216 SER A N 1
ATOM 1741 C CA . SER A 1 216 ? -32.394 81.829 36.790 1.00 46.81 216 SER A CA 1
ATOM 1742 C C . SER A 1 216 ? -31.577 81.464 35.548 1.00 46.81 216 SER A C 1
ATOM 1744 O O . SER A 1 216 ? -30.462 80.977 35.679 1.00 46.81 216 SER A O 1
ATOM 1746 N N . ASP A 1 217 ? -32.094 81.505 34.333 1.00 42.28 217 ASP A N 1
ATOM 1747 C CA . ASP A 1 217 ? -32.302 82.765 33.645 1.00 42.28 217 ASP A CA 1
ATOM 1748 C C . ASP A 1 217 ? -33.189 82.507 32.421 1.00 42.28 217 ASP A C 1
ATOM 1750 O O . ASP A 1 217 ? -32.812 81.844 31.451 1.00 42.28 217 ASP A O 1
ATOM 1754 N N . THR A 1 218 ? -34.417 83.000 32.504 1.00 48.62 218 THR A N 1
ATOM 1755 C CA . THR A 1 218 ? -35.269 83.253 31.354 1.00 48.62 218 THR A CA 1
ATOM 1756 C C . THR A 1 218 ? -34.700 84.446 30.591 1.00 48.62 218 THR A C 1
ATOM 1758 O O . THR A 1 218 ? -34.876 85.586 31.006 1.00 48.62 218 THR A O 1
ATOM 1761 N N . GLY A 1 219 ? -34.115 84.175 29.426 1.00 52.06 219 GLY A N 1
ATOM 1762 C CA . GLY A 1 219 ? -34.005 85.145 28.342 1.00 52.06 219 GLY A CA 1
ATOM 1763 C C . GLY A 1 219 ? -32.721 85.971 28.304 1.00 52.06 219 GLY A C 1
ATOM 1764 O O . GLY A 1 219 ? -32.621 87.000 28.959 1.00 52.06 219 GLY A O 1
ATOM 1765 N N . LYS A 1 220 ? -31.822 85.598 27.382 1.00 45.12 220 LYS A N 1
ATOM 1766 C CA . LYS A 1 220 ? -31.089 86.508 26.478 1.00 45.12 220 LYS A CA 1
ATOM 1767 C C . LYS A 1 220 ? -30.348 85.692 25.409 1.00 45.12 220 LYS A C 1
ATOM 1769 O O . LYS A 1 220 ? -29.715 84.684 25.705 1.00 45.12 220 LYS A O 1
ATOM 1774 N N . LYS A 1 221 ? -30.495 86.102 24.146 1.00 46.66 221 LYS A N 1
ATOM 1775 C CA . LYS A 1 221 ? -29.887 85.472 22.959 1.00 46.66 221 LYS A CA 1
ATOM 1776 C C . LYS A 1 221 ? -28.345 85.589 22.995 1.00 46.66 221 LYS A C 1
ATOM 1778 O O . LYS A 1 221 ? -27.858 86.617 23.465 1.00 46.66 221 LYS A O 1
ATOM 1783 N N . PRO A 1 222 ? -27.571 84.619 22.461 1.00 45.78 222 PRO A N 1
ATOM 1784 C CA . PRO A 1 222 ? -26.120 84.742 22.333 1.00 45.78 222 PRO A CA 1
ATOM 1785 C C . PRO A 1 222 ? -25.745 85.634 21.136 1.00 45.78 222 PRO A C 1
ATOM 1787 O O . PRO A 1 222 ? -26.143 85.385 20.002 1.00 45.78 222 PRO A O 1
ATOM 1790 N N . TRP A 1 223 ? -24.971 86.675 21.415 1.00 39.81 223 TRP A N 1
ATOM 1791 C CA . TRP A 1 223 ? -24.555 87.776 20.543 1.00 39.81 223 TRP A CA 1
ATOM 1792 C C . TRP A 1 223 ? -23.423 87.442 19.543 1.00 39.81 223 TRP A C 1
ATOM 1794 O O . TRP A 1 223 ? -22.469 88.196 19.431 1.00 39.81 223 TRP A O 1
ATOM 1804 N N . TYR A 1 224 ? -23.498 86.362 18.756 1.00 46.59 224 TYR A N 1
ATOM 1805 C CA . TYR A 1 224 ? -22.595 86.256 17.585 1.00 46.59 224 TYR A CA 1
ATOM 1806 C C . TYR A 1 224 ? -23.066 87.081 16.368 1.00 46.59 224 TYR A C 1
ATOM 1808 O O . TYR A 1 224 ? -22.585 86.896 15.251 1.00 46.59 224 TYR A O 1
ATOM 1816 N N . GLU A 1 225 ? -23.925 88.080 16.597 1.00 42.59 225 GLU A N 1
ATOM 1817 C CA . GLU A 1 225 ? -23.798 89.345 15.878 1.00 42.59 225 GLU A CA 1
ATOM 1818 C C . GLU A 1 225 ? -22.537 90.079 16.356 1.00 42.59 225 GLU A C 1
ATOM 1820 O O . GLU A 1 225 ? -22.470 90.527 17.495 1.00 42.59 225 GLU A O 1
ATOM 1825 N N . MET A 1 226 ? -21.609 90.269 15.409 1.00 36.47 226 MET A N 1
ATOM 1826 C CA . MET A 1 226 ? -20.585 91.326 15.378 1.00 36.47 226 MET A CA 1
ATOM 1827 C C . MET A 1 226 ? -19.456 91.148 16.408 1.00 36.47 226 MET A C 1
ATOM 1829 O O . MET A 1 226 ? -19.644 91.255 17.603 1.00 36.47 226 MET A O 1
ATOM 1833 N N . THR A 1 227 ? -18.190 90.930 16.074 1.00 40.94 227 THR A N 1
ATOM 1834 C CA . THR A 1 227 ? -17.388 91.229 14.886 1.00 40.94 227 THR A CA 1
ATOM 1835 C C . THR A 1 227 ? -15.995 90.698 15.211 1.00 40.94 227 THR A C 1
ATOM 1837 O O . THR A 1 227 ? -15.491 91.027 16.276 1.00 40.94 227 THR A O 1
ATOM 1840 N N . LEU A 1 228 ? -15.322 90.022 14.281 1.00 37.56 228 LEU A N 1
ATOM 1841 C CA . LEU A 1 228 ? -13.885 90.233 14.082 1.00 37.56 228 LEU A CA 1
ATOM 1842 C C . LEU A 1 228 ? -13.589 90.176 12.581 1.00 37.56 228 LEU A C 1
ATOM 1844 O O . LEU A 1 228 ? -13.216 89.160 12.001 1.00 37.56 228 LEU A O 1
ATOM 1848 N N . ARG A 1 229 ? -13.812 91.340 11.961 1.00 36.22 229 ARG A N 1
ATOM 1849 C CA . ARG A 1 229 ? -13.061 91.796 10.796 1.00 36.22 229 ARG A CA 1
ATOM 1850 C C . ARG A 1 229 ? -11.594 91.976 11.213 1.00 36.22 229 ARG A C 1
ATOM 1852 O O . ARG A 1 229 ? -11.330 92.706 12.158 1.00 36.22 229 ARG A O 1
ATOM 1859 N N . LYS A 1 230 ? -10.712 91.396 10.397 1.00 37.19 230 LYS A N 1
ATOM 1860 C CA . LYS A 1 230 ? -9.405 91.903 9.940 1.00 37.19 230 LYS A CA 1
ATOM 1861 C C . LYS A 1 230 ? -8.275 92.120 10.955 1.00 37.19 230 LYS A C 1
ATOM 1863 O O . LYS A 1 230 ? -8.231 93.119 11.661 1.00 37.19 230 LYS A O 1
ATOM 1868 N N . TRP A 1 231 ? -7.286 91.233 10.883 1.00 35.53 231 TRP A N 1
ATOM 1869 C CA . TRP A 1 231 ? -6.132 91.361 9.966 1.00 35.53 231 TRP A CA 1
ATOM 1870 C C . TRP A 1 231 ? -6.240 90.166 8.986 1.00 35.53 231 TRP A C 1
ATOM 1872 O O . TRP A 1 231 ? -6.531 89.074 9.462 1.00 35.53 231 TRP A O 1
ATOM 1882 N N . HIS A 1 232 ? -6.161 90.219 7.650 1.00 38.12 232 HIS A N 1
ATOM 1883 C CA . HIS A 1 232 ? -5.593 91.148 6.661 1.00 38.12 232 HIS A CA 1
ATOM 1884 C C . HIS A 1 232 ? -6.566 92.170 6.028 1.00 38.12 232 HIS A C 1
ATOM 1886 O O . HIS A 1 232 ? -7.794 91.923 5.934 1.00 38.12 232 HIS A O 1
#

pLDDT: mean 70.49, std 18.14, range [34.19, 95.69]